Protein AF-A0A1X1QV54-F1 (afdb_monomer_lite)

Radius of gyration: 34.28 Å; chains: 1; bounding box: 96×44×110 Å

Sequence (215 aa):
MGVGSTILFTDNGGKTWISPEYKSYPASWYYLLCIGLLIFTGWNLKRRQDQTETQQTITDLLASDRPLQAGDPDPLGFNEIAQGLSRFIRNPRTEPPLTIAITGEWGTGKSSLMNLLYQDLQDNGFSTVWFNAWHHQKSEQLLATLFANIRQQAIPGWFSFSGLRPIGLLFRLRLLLRRSRQHWFIFLLLACMISAIITDSYELKFPRNSSSDHP

Foldseek 3Di:
DDDPPADWDDPPVPPDTDGPPDDDDPDPVVVVVVVVVVVVVVVVVVVVVVPPPDVQDLVNLVPDPDADAPPRDDPPCLLVVLVVVLCQVPDPVPDDPDDDDDDDDPPPRSVNSVNSNQVVCVVVPHQDFDDDCPVCPPDPCSVVVVVVRCVVRRQDDQQDDDPPDRVNVVVVVVVCVVVCVVVVVVVVVVVVVVVVVVVVVVCVVDDPPDDDDDD

Secondary structure (DSSP, 8-state):
--SSS---B-SSTTS--B------PPPHHHHHHHHHHHHHHHHHHHHHHTT------HHHHHS--SPP-TTS--TT-HHHHHHHHHHHHH-TTSPSP--------TTS-HHHHHHHHHHHHHHTT-------GGGGTT-TTHHHHHHHHHHHHHS--TT-EETTEEHHHHHHHHHHHHHHTT-HHHHHHHHHHHHHHHHHHHHTTS---------

Structure (mmCIF, N/CA/C/O backbone):
data_AF-A0A1X1QV54-F1
#
_entry.id   AF-A0A1X1QV54-F1
#
loop_
_atom_site.group_PDB
_atom_site.id
_atom_site.type_symbol
_atom_site.label_atom_id
_atom_site.label_alt_id
_atom_site.label_comp_id
_atom_site.label_asym_id
_atom_site.label_entity_id
_atom_site.label_seq_id
_atom_site.pdbx_PDB_ins_code
_atom_site.Cartn_x
_atom_site.Cartn_y
_atom_site.Cartn_z
_atom_site.occupancy
_atom_site.B_iso_or_equiv
_atom_site.auth_seq_id
_atom_site.auth_comp_id
_atom_site.auth_asym_id
_atom_site.auth_atom_id
_atom_site.pdbx_PDB_model_num
ATOM 1 N N . MET A 1 1 ? 74.404 -15.868 -20.410 1.00 47.84 1 MET A N 1
ATOM 2 C CA . MET A 1 1 ? 75.073 -16.191 -19.134 1.00 47.84 1 MET A CA 1
ATOM 3 C C . MET A 1 1 ? 74.076 -15.936 -18.018 1.00 47.84 1 MET A C 1
ATOM 5 O O . MET A 1 1 ? 73.568 -14.828 -17.946 1.00 47.84 1 MET A O 1
ATOM 9 N N . GLY A 1 2 ? 73.741 -16.954 -17.228 1.00 46.94 2 GLY A N 1
ATOM 10 C CA . GLY A 1 2 ? 72.966 -16.805 -15.994 1.00 46.94 2 GLY A CA 1
ATOM 11 C C . GLY A 1 2 ? 73.903 -16.997 -14.806 1.00 46.94 2 GLY A C 1
ATOM 12 O O . GLY A 1 2 ? 74.789 -17.848 -14.865 1.00 46.94 2 GLY A O 1
ATOM 13 N N . VAL A 1 3 ? 73.747 -16.189 -13.761 1.00 49.81 3 VAL A N 1
ATOM 14 C CA . VAL A 1 3 ? 74.439 -16.392 -12.484 1.00 49.81 3 VAL A CA 1
ATOM 15 C C . VAL A 1 3 ? 73.400 -16.974 -11.526 1.00 49.81 3 VAL A C 1
ATOM 17 O O . VAL A 1 3 ? 72.466 -16.281 -11.133 1.00 49.81 3 VAL A O 1
ATOM 20 N N . GLY A 1 4 ? 73.520 -18.268 -11.215 1.00 66.81 4 GLY A N 1
ATOM 21 C CA . GLY A 1 4 ? 72.520 -19.019 -10.441 1.00 66.81 4 GLY A CA 1
ATOM 22 C C . GLY A 1 4 ? 71.296 -19.474 -11.258 1.00 66.81 4 GLY A C 1
ATOM 23 O O . GLY A 1 4 ? 71.324 -19.480 -12.486 1.00 66.81 4 GLY A O 1
ATOM 24 N N . SER A 1 5 ? 70.215 -19.874 -10.576 1.00 55.78 5 SER A N 1
ATOM 25 C CA . SER A 1 5 ? 68.981 -20.440 -11.165 1.00 55.78 5 SER A CA 1
ATOM 26 C C . SER A 1 5 ? 68.048 -19.420 -11.843 1.00 55.78 5 SER A C 1
ATOM 28 O O . SER A 1 5 ? 66.912 -19.756 -12.180 1.00 55.78 5 SER A O 1
ATOM 30 N N . THR A 1 6 ? 68.502 -18.186 -12.070 1.00 58.22 6 THR A N 1
ATOM 31 C CA . THR A 1 6 ? 67.673 -17.097 -12.607 1.00 58.22 6 THR A CA 1
ATOM 32 C C . THR A 1 6 ? 68.013 -16.818 -14.069 1.00 58.22 6 THR A C 1
ATOM 34 O O . THR A 1 6 ? 69.142 -16.460 -14.409 1.00 58.22 6 THR A O 1
ATOM 37 N N . ILE A 1 7 ? 67.013 -16.955 -14.945 1.00 60.44 7 ILE A N 1
ATOM 38 C CA . ILE A 1 7 ? 67.118 -16.641 -16.374 1.00 60.44 7 ILE A CA 1
ATOM 39 C C . ILE A 1 7 ? 66.866 -15.140 -16.559 1.00 60.44 7 ILE A C 1
ATOM 41 O O . ILE A 1 7 ? 65.784 -14.642 -16.253 1.00 60.44 7 ILE A O 1
ATOM 45 N N . LEU A 1 8 ? 67.874 -14.419 -17.050 1.00 63.38 8 LEU A N 1
ATOM 46 C CA . LEU A 1 8 ? 67.788 -12.995 -17.376 1.00 63.38 8 LEU A CA 1
ATOM 47 C C . LEU A 1 8 ? 67.561 -12.836 -18.884 1.00 63.38 8 LEU A C 1
ATOM 49 O O . LEU A 1 8 ? 68.232 -13.490 -19.683 1.00 63.38 8 LEU A O 1
ATOM 53 N N . PHE A 1 9 ? 66.640 -11.955 -19.271 1.00 63.00 9 PHE A N 1
ATOM 54 C CA . PHE A 1 9 ? 66.362 -11.625 -20.670 1.00 63.00 9 PHE A CA 1
ATOM 55 C C . PHE A 1 9 ? 66.909 -10.230 -20.999 1.00 63.00 9 PHE A C 1
ATOM 57 O O . PHE A 1 9 ? 66.937 -9.344 -20.143 1.00 63.00 9 PHE A O 1
ATOM 64 N N . THR A 1 10 ? 67.368 -10.037 -22.237 1.00 63.12 10 THR A N 1
ATOM 65 C CA . THR A 1 10 ? 67.854 -8.747 -22.743 1.00 63.12 10 THR A CA 1
ATOM 66 C C . THR A 1 10 ? 67.183 -8.451 -24.080 1.00 63.12 10 THR A C 1
ATOM 68 O O . THR A 1 10 ? 67.201 -9.275 -24.989 1.00 63.12 10 THR A O 1
ATOM 71 N N . ASP A 1 11 ? 66.553 -7.289 -24.168 1.00 63.97 11 ASP A N 1
ATOM 72 C CA . ASP A 1 11 ? 65.910 -6.756 -25.377 1.00 63.97 11 ASP A CA 1
ATOM 73 C C . ASP A 1 11 ? 66.965 -6.090 -26.289 1.00 63.97 11 ASP A C 1
ATOM 75 O O . ASP A 1 11 ? 66.999 -6.293 -27.498 1.00 63.97 11 ASP A O 1
ATOM 79 N N . ASN A 1 12 ? 67.968 -5.444 -25.689 1.00 62.31 12 ASN A N 1
ATOM 80 C CA . ASN A 1 12 ? 68.957 -4.628 -26.400 1.00 62.31 12 ASN A CA 1
ATOM 81 C C . ASN A 1 12 ? 70.284 -5.355 -26.690 1.00 62.31 12 ASN A C 1
ATOM 83 O O . ASN A 1 12 ? 71.358 -4.749 -26.617 1.00 62.31 12 ASN A O 1
ATOM 87 N N . GLY A 1 13 ? 70.245 -6.666 -26.942 1.00 62.72 13 GLY A N 1
ATOM 88 C CA . GLY A 1 13 ? 71.441 -7.448 -27.289 1.00 62.72 13 GLY A CA 1
ATOM 89 C C . GLY A 1 13 ? 72.527 -7.504 -26.200 1.00 62.72 13 GLY A C 1
ATOM 90 O O . GLY A 1 13 ? 73.702 -7.657 -26.523 1.00 62.72 13 GLY A O 1
ATOM 91 N N . GLY A 1 14 ? 72.165 -7.368 -24.917 1.00 62.44 14 GLY A N 1
ATOM 92 C CA . GLY A 1 14 ? 73.067 -7.619 -23.781 1.00 62.44 14 GLY A CA 1
ATOM 93 C C . GLY A 1 14 ? 73.610 -6.391 -23.046 1.00 62.44 14 GLY A C 1
ATOM 94 O O . GLY A 1 14 ? 74.433 -6.560 -22.148 1.00 62.44 14 GLY A O 1
ATOM 95 N N . LYS A 1 15 ? 73.167 -5.169 -23.380 1.00 64.38 15 LYS A N 1
ATOM 96 C CA . LYS A 1 15 ? 73.644 -3.933 -22.717 1.00 64.38 15 LYS A CA 1
ATOM 97 C C . LYS A 1 15 ? 72.997 -3.654 -21.356 1.00 64.38 15 LYS A C 1
ATOM 99 O O . LYS A 1 15 ? 73.642 -3.080 -20.487 1.00 64.38 15 LYS A O 1
ATOM 104 N N . THR A 1 16 ? 71.750 -4.071 -21.154 1.00 61.44 16 THR A N 1
ATOM 105 C CA . THR A 1 16 ? 71.049 -3.994 -19.866 1.00 61.44 16 THR A CA 1
ATOM 106 C C . THR A 1 16 ? 70.309 -5.302 -19.607 1.00 61.44 16 THR A C 1
ATOM 108 O O . THR A 1 16 ? 69.762 -5.919 -20.527 1.00 61.44 16 THR A O 1
ATOM 111 N N . TRP A 1 17 ? 70.333 -5.742 -18.350 1.00 62.09 17 TRP A N 1
ATOM 112 C CA . TRP A 1 17 ? 69.719 -6.987 -17.896 1.00 62.09 17 TRP A CA 1
ATOM 113 C C . TRP A 1 17 ? 68.638 -6.641 -16.881 1.00 62.09 17 TRP A C 1
ATOM 115 O O . TRP A 1 17 ? 68.920 -5.971 -15.889 1.00 62.09 17 TRP A O 1
ATOM 125 N N . ILE A 1 18 ? 67.404 -7.059 -17.152 1.00 63.81 18 ILE A N 1
ATOM 126 C CA . ILE A 1 18 ? 66.237 -6.730 -16.331 1.00 63.81 18 ILE A CA 1
ATOM 127 C C . ILE A 1 18 ? 65.666 -8.047 -15.804 1.00 63.81 18 ILE A C 1
ATOM 129 O O . ILE A 1 18 ? 65.446 -8.986 -16.571 1.00 63.81 18 ILE A O 1
ATOM 133 N N . SER A 1 19 ? 65.450 -8.141 -14.493 1.00 60.94 19 SER A N 1
ATOM 134 C CA . SER A 1 19 ? 64.766 -9.286 -13.890 1.00 60.94 19 SER A CA 1
ATOM 135 C C . SER A 1 19 ? 63.262 -9.200 -14.184 1.00 60.94 19 SER A C 1
ATOM 137 O O . SER A 1 19 ? 62.670 -8.161 -13.883 1.00 60.94 19 SER A O 1
ATOM 139 N N . PRO A 1 20 ? 62.612 -10.244 -14.733 1.00 61.91 20 PRO A N 1
ATOM 140 C CA . PRO A 1 20 ? 61.165 -10.225 -14.907 1.00 61.91 20 PRO A CA 1
ATOM 141 C C . PRO A 1 20 ? 60.483 -10.206 -13.532 1.00 61.91 20 PRO A C 1
ATOM 143 O O . PRO A 1 20 ? 60.593 -11.153 -12.754 1.00 61.91 20 PRO A O 1
ATOM 146 N N . GLU A 1 21 ? 59.786 -9.114 -13.221 1.00 62.94 21 GLU A N 1
ATOM 147 C CA . GLU A 1 21 ? 58.940 -9.009 -12.033 1.00 62.94 21 GLU A CA 1
ATOM 148 C C . GLU A 1 21 ? 57.686 -9.869 -12.264 1.00 62.94 21 GLU A C 1
ATOM 150 O O . GLU A 1 21 ? 56.740 -9.471 -12.946 1.00 62.94 21 GLU A O 1
ATOM 155 N N . TYR A 1 22 ? 57.708 -11.105 -11.762 1.00 56.09 22 TYR A N 1
ATOM 156 C CA . TYR A 1 22 ? 56.593 -12.043 -11.883 1.00 56.09 22 TYR A CA 1
ATOM 157 C C . TYR A 1 22 ? 55.384 -11.545 -11.079 1.00 56.09 22 TYR A C 1
ATOM 159 O O . TYR A 1 22 ? 55.265 -11.799 -9.881 1.00 56.09 22 TYR A O 1
ATOM 167 N N . LYS A 1 23 ? 54.442 -10.872 -11.743 1.00 63.16 23 LYS A N 1
ATOM 168 C CA . LYS A 1 23 ? 53.116 -10.595 -11.175 1.00 63.16 23 LYS A CA 1
ATOM 169 C C . LYS A 1 23 ? 52.207 -11.795 -11.411 1.00 63.16 23 LYS A C 1
ATOM 171 O O . LYS A 1 23 ? 51.685 -12.003 -12.503 1.00 63.16 23 LYS A O 1
ATOM 176 N N . SER A 1 24 ? 52.045 -12.609 -10.376 1.00 63.47 24 SER A N 1
ATOM 177 C CA . SER A 1 24 ? 51.144 -13.760 -10.368 1.00 63.47 24 SER A CA 1
ATOM 178 C C . SER A 1 24 ? 49.722 -13.283 -10.067 1.00 63.47 24 SER A C 1
ATOM 180 O O . SER A 1 24 ? 49.328 -13.131 -8.914 1.00 63.47 24 SER A O 1
ATOM 182 N N . TYR A 1 25 ? 48.940 -13.018 -11.114 1.00 75.06 25 TYR A N 1
ATOM 183 C CA . TYR A 1 25 ? 47.497 -12.847 -10.958 1.00 75.06 25 TYR A CA 1
ATOM 184 C C . TYR A 1 25 ? 46.840 -14.225 -10.814 1.00 75.06 25 TYR A C 1
ATOM 186 O O . TYR A 1 25 ? 47.217 -15.155 -11.535 1.00 75.06 25 TYR A O 1
ATOM 194 N N . PRO A 1 26 ? 45.870 -14.389 -9.899 1.00 76.00 26 PRO A N 1
ATOM 195 C CA . PRO A 1 26 ? 45.123 -15.632 -9.803 1.00 76.00 26 PRO A CA 1
ATOM 196 C C . PRO A 1 26 ? 44.387 -15.897 -11.122 1.00 76.00 26 PRO A C 1
ATOM 198 O O . PRO A 1 26 ? 43.968 -14.973 -11.822 1.00 76.00 26 PRO A O 1
ATOM 201 N N . ALA A 1 27 ? 44.250 -17.176 -11.471 1.00 77.12 27 ALA A N 1
ATOM 202 C CA . ALA A 1 27 ? 43.602 -17.596 -12.706 1.00 77.12 27 ALA A CA 1
ATOM 203 C C . ALA A 1 27 ? 42.187 -17.000 -12.824 1.00 77.12 27 ALA A C 1
ATOM 205 O O . ALA A 1 27 ? 41.478 -16.872 -11.830 1.00 77.12 27 ALA A O 1
ATOM 206 N N . SER A 1 28 ? 41.757 -16.653 -14.038 1.00 79.19 28 SER A N 1
ATOM 207 C CA . SER A 1 28 ? 40.521 -15.893 -14.309 1.00 79.19 28 SER A CA 1
ATOM 208 C C . SER A 1 28 ? 39.252 -16.465 -13.654 1.00 79.19 28 SER A C 1
ATOM 210 O O . SER A 1 28 ? 38.358 -15.710 -13.270 1.00 79.19 28 SER A O 1
ATOM 212 N N . TRP A 1 29 ? 39.189 -17.783 -13.453 1.00 81.94 29 TRP A N 1
ATOM 213 C CA . TRP A 1 2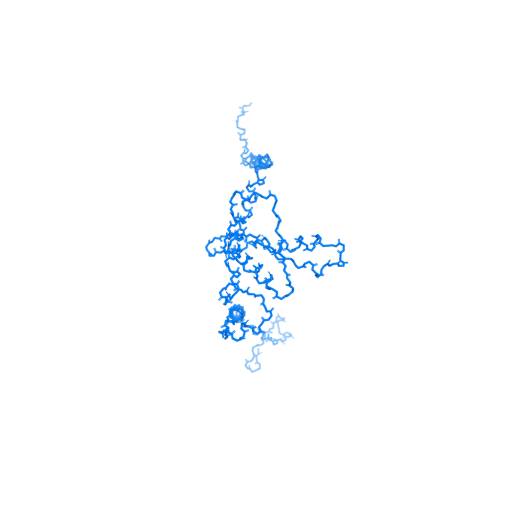9 ? 38.085 -18.468 -12.774 1.00 81.94 29 TRP A CA 1
ATOM 214 C C . TRP A 1 29 ? 37.983 -18.161 -11.267 1.00 81.94 29 TRP A C 1
ATOM 216 O O . TRP A 1 29 ? 36.893 -18.254 -10.702 1.00 81.94 29 TRP A O 1
ATOM 226 N N . TYR A 1 30 ? 39.073 -17.733 -10.624 1.00 83.81 30 TYR A N 1
ATOM 227 C CA . TYR A 1 30 ? 39.092 -17.303 -9.222 1.00 83.81 30 TYR A CA 1
ATOM 228 C C . TYR A 1 30 ? 38.147 -16.119 -8.984 1.00 83.81 30 TYR A C 1
ATOM 230 O O . TYR A 1 30 ? 37.356 -16.127 -8.044 1.00 83.81 30 TYR A O 1
ATOM 238 N N . TYR A 1 31 ? 38.155 -15.132 -9.885 1.00 84.19 31 TYR A N 1
ATOM 239 C CA . TYR A 1 31 ? 37.276 -13.965 -9.781 1.00 84.19 31 TYR A CA 1
ATOM 240 C C . TYR A 1 31 ? 35.795 -14.336 -9.944 1.00 84.19 31 TYR A C 1
ATOM 242 O O . TYR A 1 31 ? 34.946 -13.790 -9.239 1.00 84.19 31 TYR A O 1
ATOM 250 N N . LEU A 1 32 ? 35.480 -15.305 -10.813 1.00 86.25 32 LEU A N 1
ATOM 251 C CA . LEU A 1 32 ? 34.115 -15.823 -10.970 1.00 86.25 32 LEU A CA 1
ATOM 252 C C . LEU A 1 32 ? 33.629 -16.528 -9.697 1.00 86.25 32 LEU A C 1
ATOM 254 O O . LEU A 1 32 ? 32.482 -16.342 -9.290 1.00 86.25 32 LEU A O 1
ATOM 258 N N . LEU A 1 33 ? 34.511 -17.279 -9.033 1.00 88.94 33 LEU A N 1
ATOM 259 C CA . LEU A 1 33 ? 34.214 -17.934 -7.761 1.00 88.94 33 LEU A CA 1
ATOM 260 C C . LEU A 1 33 ? 33.978 -16.903 -6.644 1.00 88.94 33 LEU A C 1
ATOM 262 O O . LEU A 1 33 ? 33.010 -17.034 -5.896 1.00 88.94 33 LEU A O 1
ATOM 266 N N . CYS A 1 34 ? 34.785 -15.837 -6.572 1.00 84.50 34 CYS A N 1
ATOM 267 C CA . CYS A 1 34 ? 34.580 -14.739 -5.621 1.00 84.50 34 CYS A CA 1
ATOM 268 C C . CYS A 1 34 ? 33.235 -14.024 -5.827 1.00 84.50 34 CYS A C 1
ATOM 270 O O . CYS A 1 34 ? 32.525 -13.769 -4.854 1.00 84.50 34 CYS A O 1
ATOM 272 N N . ILE A 1 35 ? 32.851 -13.737 -7.077 1.00 88.12 35 ILE A N 1
ATOM 273 C CA . ILE A 1 35 ? 31.546 -13.133 -7.396 1.00 88.12 35 ILE A CA 1
ATOM 274 C C . ILE A 1 35 ? 30.409 -14.081 -6.993 1.00 88.12 35 ILE A C 1
ATOM 276 O O . ILE A 1 35 ? 29.449 -13.649 -6.356 1.00 88.12 35 ILE A O 1
ATOM 280 N N . GLY A 1 36 ? 30.535 -15.377 -7.294 1.00 86.88 36 GLY A N 1
ATOM 281 C CA . GLY A 1 36 ? 29.570 -16.396 -6.882 1.00 86.88 36 GLY A CA 1
ATOM 282 C C . GLY A 1 36 ? 29.408 -16.484 -5.362 1.00 86.88 36 GLY A C 1
ATOM 283 O O . GLY A 1 36 ? 28.281 -16.542 -4.875 1.00 86.88 36 GLY A O 1
ATOM 284 N N . LEU A 1 37 ? 30.507 -16.411 -4.603 1.00 87.31 37 LEU A N 1
ATOM 285 C CA . LEU A 1 37 ? 30.487 -16.377 -3.137 1.00 87.31 37 LEU A CA 1
ATOM 286 C C . LEU A 1 37 ? 29.844 -15.101 -2.586 1.00 87.31 37 LEU A C 1
ATOM 288 O O . LEU A 1 37 ? 29.065 -15.188 -1.640 1.00 87.31 37 LEU A O 1
ATOM 292 N N . LEU A 1 38 ? 30.117 -13.931 -3.167 1.00 84.31 38 LEU A N 1
ATOM 293 C CA . LEU A 1 38 ? 29.473 -12.671 -2.772 1.00 84.31 38 LEU A CA 1
ATOM 294 C C . LEU A 1 38 ? 27.963 -12.692 -3.040 1.00 84.31 38 LEU A C 1
ATOM 296 O O . LEU A 1 38 ? 27.180 -12.260 -2.197 1.00 84.31 38 LEU A O 1
ATOM 300 N N . ILE A 1 39 ? 27.541 -13.254 -4.175 1.00 82.62 39 ILE A N 1
ATOM 301 C CA . ILE A 1 39 ? 26.120 -13.446 -4.483 1.00 82.62 39 ILE A CA 1
ATOM 302 C C . ILE A 1 39 ? 25.511 -14.459 -3.512 1.00 82.62 39 ILE A C 1
ATOM 304 O O . ILE A 1 39 ? 24.459 -14.188 -2.950 1.00 82.62 39 ILE A O 1
ATOM 308 N N . PHE A 1 40 ? 26.167 -15.593 -3.259 1.00 81.19 40 PHE A N 1
ATOM 309 C CA . PHE A 1 40 ? 25.666 -16.641 -2.367 1.00 81.19 40 PHE A CA 1
ATOM 310 C C . PHE A 1 40 ? 25.550 -16.168 -0.915 1.00 81.19 40 PHE A C 1
ATOM 312 O O . PHE A 1 40 ? 24.534 -16.416 -0.266 1.00 81.19 40 PHE A O 1
ATOM 319 N N . THR A 1 41 ? 26.562 -15.462 -0.408 1.00 71.50 41 THR A N 1
ATOM 320 C CA . THR A 1 41 ? 26.554 -14.868 0.935 1.00 71.50 41 THR A CA 1
ATOM 321 C C . THR A 1 41 ? 25.535 -13.744 1.030 1.00 71.50 41 THR A C 1
ATOM 323 O O . THR A 1 41 ? 24.754 -13.752 1.973 1.00 71.50 41 THR A O 1
ATOM 326 N N . GLY A 1 42 ? 25.445 -12.856 0.036 1.00 71.38 42 GLY A N 1
ATOM 327 C CA . GLY A 1 42 ? 24.408 -11.824 -0.026 1.00 71.38 42 GLY A CA 1
ATOM 328 C C . GLY A 1 42 ? 22.994 -12.411 -0.082 1.00 71.38 42 GLY A C 1
ATOM 329 O O . GLY A 1 42 ? 22.086 -11.922 0.591 1.00 71.38 42 GLY A O 1
ATOM 330 N N . TRP A 1 43 ? 22.807 -13.514 -0.809 1.00 70.94 43 TRP A N 1
ATOM 331 C CA . TRP A 1 43 ? 21.526 -14.213 -0.900 1.00 70.94 43 TRP A CA 1
ATOM 332 C C . TRP A 1 43 ? 21.175 -14.941 0.402 1.00 70.94 43 TRP A C 1
ATOM 334 O O . TRP A 1 43 ? 20.019 -14.914 0.821 1.00 70.94 43 TRP A O 1
ATOM 344 N N . ASN A 1 44 ? 22.166 -15.528 1.079 1.00 64.94 44 ASN A N 1
ATOM 345 C CA . ASN A 1 44 ? 22.001 -16.126 2.405 1.00 64.94 44 ASN A CA 1
ATOM 346 C C . ASN A 1 44 ? 21.732 -15.072 3.487 1.00 64.94 44 ASN A C 1
ATOM 348 O O .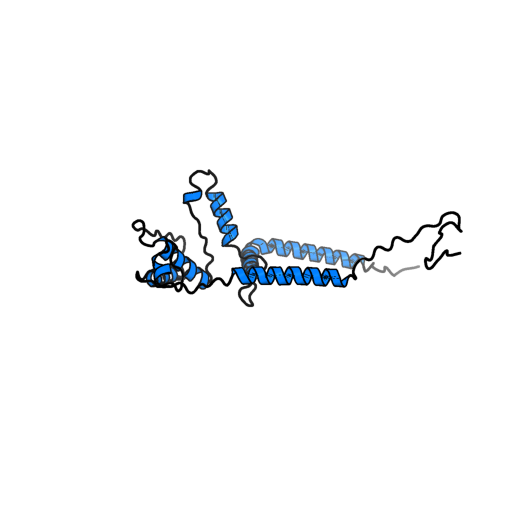 ASN A 1 44 ? 20.892 -15.304 4.351 1.00 64.94 44 ASN A O 1
ATOM 352 N N . LEU A 1 45 ? 22.393 -13.912 3.441 1.00 62.47 45 LEU A N 1
ATOM 353 C CA . LEU A 1 45 ? 22.182 -12.827 4.401 1.00 62.47 45 LEU A CA 1
ATOM 354 C C . LEU A 1 45 ? 20.778 -12.232 4.255 1.00 62.47 45 LEU A C 1
ATOM 356 O O . LEU A 1 45 ? 20.093 -12.025 5.250 1.00 62.47 45 LEU A O 1
ATOM 360 N N . LYS A 1 46 ? 20.316 -12.052 3.011 1.00 54.38 46 LYS A N 1
ATOM 361 C CA . LYS A 1 46 ? 18.954 -11.594 2.719 1.00 54.38 46 LYS A CA 1
ATOM 362 C C . LYS A 1 46 ? 17.898 -12.616 3.155 1.00 54.38 46 LYS A C 1
ATOM 364 O O . LYS A 1 46 ? 16.912 -12.237 3.770 1.00 54.38 46 LYS A O 1
ATOM 369 N N . ARG A 1 47 ? 18.142 -13.916 2.931 1.00 48.66 47 ARG A N 1
ATOM 370 C CA . ARG A 1 47 ? 17.257 -14.996 3.410 1.00 48.66 47 ARG A CA 1
ATOM 371 C C . ARG A 1 47 ? 17.188 -15.109 4.936 1.00 48.66 47 ARG A C 1
ATOM 373 O O . ARG A 1 47 ? 16.165 -15.549 5.441 1.00 48.66 47 ARG A O 1
ATOM 380 N N . ARG A 1 48 ? 18.230 -14.701 5.673 1.00 49.38 48 ARG A N 1
ATOM 381 C CA . ARG A 1 48 ? 18.193 -14.653 7.148 1.00 49.38 48 ARG A CA 1
ATOM 382 C C . ARG A 1 48 ? 17.311 -13.528 7.687 1.00 49.38 48 ARG A C 1
ATOM 384 O O . ARG A 1 48 ? 16.782 -13.667 8.781 1.00 49.38 48 ARG A O 1
ATOM 391 N N . GLN A 1 49 ? 17.142 -12.440 6.938 1.00 50.28 49 GLN A N 1
ATOM 392 C CA . GLN A 1 49 ? 16.327 -11.306 7.375 1.00 50.28 49 GLN A CA 1
ATOM 393 C C . GLN A 1 49 ? 14.820 -11.589 7.244 1.00 50.28 49 GLN A C 1
ATOM 395 O O . GLN A 1 49 ? 14.046 -11.123 8.073 1.00 50.28 49 GLN A O 1
ATOM 400 N N . ASP A 1 50 ? 14.427 -12.432 6.283 1.00 50.53 50 ASP A N 1
ATOM 401 C CA . ASP A 1 50 ? 13.028 -12.831 6.059 1.00 50.53 50 ASP A CA 1
ATOM 402 C C . ASP A 1 50 ? 12.541 -13.967 6.995 1.00 50.53 50 ASP A C 1
ATOM 404 O O . ASP A 1 50 ? 11.362 -14.299 6.977 1.00 50.53 50 ASP A O 1
ATOM 408 N N . GLN A 1 51 ? 13.409 -14.572 7.827 1.00 42.06 51 GLN A N 1
ATOM 409 C CA . GLN A 1 51 ? 13.076 -15.736 8.678 1.00 42.06 51 GLN A CA 1
ATOM 410 C C . GLN A 1 51 ? 13.092 -15.467 10.194 1.00 42.06 51 GLN A C 1
ATOM 412 O O . GLN A 1 51 ? 13.339 -16.378 10.982 1.00 42.06 51 GLN A O 1
ATOM 417 N N . THR A 1 52 ? 12.794 -14.245 10.637 1.00 41.53 52 THR A N 1
ATOM 418 C CA . THR A 1 52 ? 12.517 -14.010 12.069 1.00 41.53 52 THR A CA 1
ATOM 419 C C . THR A 1 52 ? 11.016 -14.150 12.347 1.00 41.53 52 THR A C 1
ATOM 421 O O . THR A 1 52 ? 10.377 -13.223 12.830 1.00 41.53 52 THR A O 1
ATOM 424 N N . GLU A 1 53 ? 10.429 -15.307 12.030 1.00 44.81 53 GLU A N 1
ATOM 425 C CA . GLU A 1 53 ? 9.142 -15.706 12.617 1.00 44.81 53 GLU A CA 1
ATOM 426 C C . GLU A 1 53 ? 9.425 -16.264 14.016 1.00 44.81 53 GLU A C 1
ATOM 428 O O . GLU A 1 53 ? 9.490 -17.470 14.251 1.00 44.81 53 GLU A O 1
ATOM 433 N N . THR A 1 54 ? 9.677 -15.362 14.965 1.00 42.22 54 THR A N 1
ATOM 434 C CA . THR A 1 54 ? 9.635 -15.703 16.387 1.00 42.22 54 THR A CA 1
ATOM 435 C C . THR A 1 54 ? 8.211 -16.159 16.685 1.00 42.22 54 THR A C 1
ATOM 437 O O . THR A 1 54 ? 7.281 -15.389 16.453 1.00 42.22 54 THR A O 1
ATOM 440 N N . GLN A 1 55 ? 8.020 -17.382 17.187 1.00 42.41 55 GLN A N 1
ATOM 441 C CA . GLN A 1 55 ? 6.734 -17.802 17.747 1.00 42.41 55 GLN A CA 1
ATOM 442 C C . GLN A 1 55 ? 6.366 -16.828 18.874 1.00 42.41 55 GLN A C 1
ATOM 444 O O . GLN A 1 55 ? 6.904 -16.913 19.976 1.00 42.41 55 GLN A O 1
ATOM 449 N N . GLN A 1 56 ? 5.521 -15.844 18.565 1.00 50.12 56 GLN A N 1
ATOM 450 C CA . GLN A 1 56 ? 5.103 -14.829 19.522 1.00 50.12 56 GLN A CA 1
ATOM 451 C C . GLN A 1 56 ? 4.135 -15.476 20.509 1.00 50.12 56 GLN A C 1
ATOM 453 O O . GLN A 1 56 ? 3.123 -16.059 20.117 1.00 50.12 56 GLN A O 1
ATOM 458 N N . THR A 1 57 ? 4.457 -15.400 21.798 1.00 54.84 57 THR A N 1
ATOM 459 C CA . THR A 1 57 ? 3.550 -15.857 22.853 1.00 54.84 57 THR A CA 1
ATOM 460 C C . THR A 1 57 ? 2.350 -14.903 22.898 1.00 54.84 57 THR A C 1
ATOM 462 O O . THR A 1 57 ? 2.501 -13.713 22.634 1.00 54.84 57 THR A O 1
ATOM 465 N N . ILE A 1 58 ? 1.151 -15.381 23.257 1.00 55.53 58 ILE A N 1
ATOM 466 C CA . ILE A 1 58 ? -0.078 -14.556 23.358 1.00 55.53 58 ILE A CA 1
ATOM 467 C C . ILE A 1 58 ? 0.155 -13.283 24.199 1.00 55.53 58 ILE A C 1
ATOM 469 O O . ILE A 1 58 ? -0.383 -12.221 23.898 1.00 55.53 58 ILE A O 1
ATOM 473 N N . THR A 1 59 ? 1.012 -13.368 25.217 1.00 55.81 59 THR A N 1
ATOM 474 C CA . THR A 1 59 ? 1.415 -12.239 26.064 1.00 55.81 59 THR A CA 1
ATOM 475 C C . THR A 1 59 ? 2.209 -11.167 25.307 1.00 55.81 59 THR A C 1
ATOM 477 O O . THR A 1 59 ? 1.985 -9.983 25.536 1.00 55.81 59 THR A O 1
ATOM 480 N N . ASP A 1 60 ? 3.083 -11.553 24.372 1.00 60.50 60 ASP A N 1
ATOM 481 C CA . ASP A 1 60 ? 3.866 -10.616 23.551 1.00 60.50 60 ASP A CA 1
ATOM 482 C C . ASP A 1 60 ? 2.988 -9.911 22.506 1.00 60.50 60 ASP A C 1
ATOM 484 O O . ASP A 1 60 ? 3.210 -8.744 22.185 1.00 60.50 60 ASP A O 1
ATOM 488 N N . LEU A 1 61 ? 1.956 -10.603 22.010 1.00 56.47 61 LEU A N 1
ATOM 489 C CA . LEU A 1 61 ? 0.946 -10.045 21.106 1.00 56.47 61 LEU A CA 1
ATOM 490 C C . LEU A 1 61 ? 0.081 -8.979 21.791 1.00 56.47 61 LEU A C 1
ATOM 492 O O . LEU A 1 61 ? -0.193 -7.943 21.193 1.00 56.47 61 LEU A O 1
ATOM 496 N N . LEU A 1 62 ? -0.314 -9.203 23.047 1.00 56.66 62 LEU A N 1
ATOM 497 C CA . LEU A 1 62 ? -1.128 -8.254 23.817 1.00 56.66 62 LEU A CA 1
ATOM 498 C C . LEU A 1 62 ? -0.318 -7.075 24.384 1.00 56.66 62 LEU A C 1
ATOM 500 O O . LEU A 1 62 ? -0.886 -6.017 24.641 1.00 56.66 62 LEU A O 1
ATOM 504 N N . ALA A 1 63 ? 0.993 -7.241 24.582 1.00 58.59 63 ALA A N 1
ATOM 505 C CA . ALA A 1 63 ? 1.883 -6.196 25.096 1.00 58.59 63 ALA A CA 1
ATOM 506 C C . ALA A 1 63 ? 2.449 -5.263 24.004 1.00 58.59 63 ALA A C 1
ATOM 508 O O . ALA A 1 63 ? 3.122 -4.281 24.321 1.00 58.59 63 ALA A O 1
ATOM 509 N N . SER A 1 64 ? 2.210 -5.559 22.724 1.00 60.69 64 SER A N 1
ATOM 510 C CA . SER A 1 64 ? 2.746 -4.788 21.603 1.00 60.69 64 SER A CA 1
ATOM 511 C C . SER A 1 64 ? 1.758 -3.720 21.122 1.00 60.69 64 SER A C 1
ATOM 513 O O . SER A 1 64 ? 0.630 -4.036 20.765 1.00 60.69 64 SER A O 1
ATOM 515 N N . ASP A 1 65 ? 2.205 -2.464 21.010 1.00 65.50 65 ASP A N 1
ATOM 516 C CA . ASP A 1 65 ? 1.438 -1.346 20.410 1.00 65.50 65 ASP A CA 1
ATOM 517 C C . ASP A 1 65 ? 1.419 -1.398 18.863 1.00 65.50 65 ASP A C 1
ATOM 519 O O . ASP A 1 65 ? 1.147 -0.417 18.167 1.00 65.50 65 ASP A O 1
ATOM 523 N N . ARG A 1 66 ? 1.777 -2.550 18.280 1.00 71.69 66 ARG A N 1
ATOM 524 C CA . ARG A 1 66 ? 1.765 -2.743 16.829 1.00 71.69 66 ARG A CA 1
ATOM 525 C C . ARG A 1 66 ? 0.332 -2.990 16.345 1.00 71.69 66 ARG A C 1
ATOM 527 O O . ARG A 1 66 ? -0.427 -3.687 17.015 1.00 71.69 66 ARG A O 1
ATOM 534 N N . PRO A 1 67 ? -0.046 -2.493 15.156 1.00 74.62 67 PRO A N 1
ATOM 535 C CA . PRO A 1 67 ? -1.324 -2.858 14.564 1.00 74.62 67 PRO A CA 1
ATOM 536 C C . PRO A 1 67 ? -1.393 -4.373 14.306 1.00 74.62 67 PRO A C 1
ATOM 538 O O . PRO A 1 67 ? -0.379 -4.995 13.967 1.00 74.62 67 PRO A O 1
ATOM 541 N N . LEU A 1 68 ? -2.594 -4.946 14.440 1.00 77.69 68 LEU A N 1
ATOM 542 C CA . LEU A 1 68 ? -2.840 -6.364 14.147 1.00 77.69 68 LEU A CA 1
ATOM 543 C C . LEU A 1 68 ? -2.531 -6.668 12.678 1.00 77.69 68 LEU A C 1
ATOM 545 O O . LEU A 1 68 ? -2.819 -5.864 11.784 1.00 77.69 68 LEU A O 1
ATOM 549 N N . GLN A 1 69 ? -1.948 -7.835 12.443 1.00 75.06 69 GLN A N 1
ATOM 550 C CA . GLN A 1 69 ? -1.657 -8.403 11.132 1.00 75.06 69 GLN A CA 1
ATOM 551 C C . GLN A 1 69 ? -2.521 -9.648 10.902 1.00 75.06 69 GLN A C 1
ATOM 553 O O . GLN A 1 69 ? -3.029 -10.257 11.845 1.00 75.06 69 GLN A O 1
ATOM 558 N N . ALA A 1 70 ? -2.706 -10.029 9.640 1.00 70.75 70 ALA A N 1
ATOM 559 C CA . ALA A 1 70 ? -3.430 -11.233 9.268 1.00 70.75 70 ALA A CA 1
ATOM 560 C C . ALA A 1 70 ? -2.804 -12.460 9.950 1.00 70.75 70 ALA A C 1
ATOM 562 O O . ALA A 1 70 ? -1.615 -12.729 9.794 1.00 70.75 70 ALA A O 1
ATOM 563 N N . GLY A 1 71 ? -3.620 -13.188 10.714 1.00 70.81 71 GLY A N 1
ATOM 564 C CA . GLY A 1 71 ? -3.192 -14.343 11.508 1.00 70.81 71 GLY A CA 1
ATOM 565 C C . GLY A 1 71 ? -2.965 -14.058 12.997 1.00 70.81 71 GLY A C 1
ATOM 566 O O . GLY A 1 71 ? -2.903 -15.013 13.770 1.00 70.81 71 GLY A O 1
ATOM 567 N N . ASP A 1 72 ? -2.909 -12.791 13.424 1.00 71.81 72 ASP A N 1
ATOM 568 C CA . ASP A 1 72 ? -2.885 -12.446 14.850 1.00 71.81 72 ASP A CA 1
ATOM 569 C C . ASP A 1 72 ? -4.242 -12.787 15.517 1.00 71.81 72 ASP A C 1
ATOM 571 O O . ASP A 1 72 ? -5.293 -12.713 14.866 1.00 71.81 72 ASP A O 1
ATOM 575 N N . PRO A 1 73 ? -4.260 -13.145 16.818 1.00 69.50 73 PRO A N 1
ATOM 576 C CA . PRO A 1 73 ? -5.501 -13.322 17.562 1.00 69.50 73 PRO A CA 1
ATOM 577 C C . PRO A 1 73 ? -6.296 -12.012 17.577 1.00 69.50 73 PRO A C 1
ATOM 579 O O . PRO A 1 73 ? -5.787 -10.965 17.972 1.00 69.50 73 PRO A O 1
ATOM 582 N N . ASP A 1 74 ? -7.560 -12.091 17.162 1.00 72.81 74 ASP A N 1
ATOM 583 C CA . ASP A 1 74 ? -8.453 -10.944 16.995 1.00 72.81 74 ASP A CA 1
ATOM 584 C C . ASP A 1 74 ? -9.624 -11.003 17.991 1.00 72.81 74 ASP A C 1
ATOM 586 O O . ASP A 1 74 ? -10.743 -11.378 17.636 1.00 72.81 74 ASP A O 1
ATOM 590 N N . PRO A 1 75 ? -9.388 -10.656 19.268 1.00 67.75 75 PRO A N 1
ATOM 591 C CA . PRO A 1 75 ? -10.428 -10.683 20.294 1.00 67.75 75 PRO A CA 1
ATOM 592 C C . PRO A 1 75 ? -11.531 -9.634 20.072 1.00 67.75 75 PRO A C 1
ATOM 594 O O . PRO A 1 75 ? -12.561 -9.696 20.739 1.00 67.75 75 PRO A O 1
ATOM 597 N N . LEU A 1 76 ? -11.325 -8.672 19.164 1.00 72.38 76 LEU A N 1
ATOM 598 C CA . LEU A 1 76 ? -12.248 -7.566 18.886 1.00 72.38 76 LEU A CA 1
ATOM 599 C C . LEU A 1 76 ? -13.027 -7.738 17.568 1.00 72.38 76 LEU A C 1
ATOM 601 O O . LEU A 1 76 ? -13.860 -6.893 17.245 1.00 72.38 76 LEU A O 1
ATOM 605 N N . GLY A 1 77 ? -12.793 -8.823 16.821 1.00 81.81 77 GLY A N 1
ATOM 606 C CA . GLY A 1 77 ? -13.517 -9.137 15.584 1.00 81.81 77 GLY A CA 1
ATOM 607 C C . GLY A 1 77 ? -13.229 -8.186 14.414 1.00 81.81 77 GLY A C 1
ATOM 608 O O . GLY A 1 77 ? -14.050 -8.052 13.502 1.00 81.81 77 GLY A O 1
ATOM 609 N N . PHE A 1 78 ? -12.079 -7.505 14.406 1.00 85.75 78 PHE A N 1
ATOM 610 C CA . PHE A 1 78 ? -11.687 -6.614 13.313 1.00 85.75 78 PHE A CA 1
ATOM 611 C C . PHE A 1 78 ? -11.531 -7.317 11.962 1.0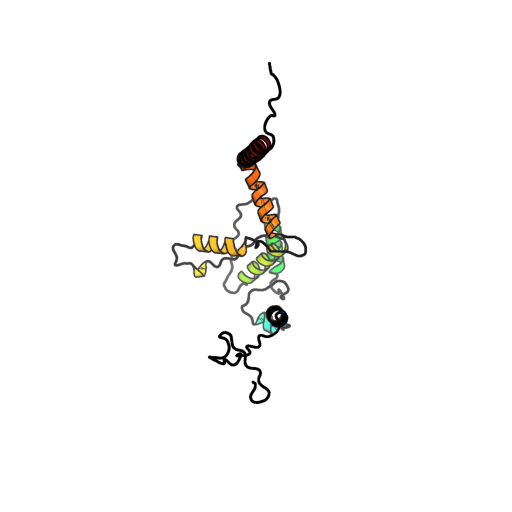0 85.75 78 PHE A C 1
ATOM 613 O O . PHE A 1 78 ? -11.769 -6.685 10.934 1.00 85.75 78 PHE A O 1
ATOM 620 N N . ASN A 1 79 ? -11.178 -8.601 11.934 1.00 86.06 79 ASN A N 1
ATOM 621 C CA . ASN A 1 79 ? -11.061 -9.395 10.714 1.00 86.06 79 ASN A CA 1
ATOM 622 C C . ASN A 1 79 ? -12.389 -9.470 9.960 1.00 86.06 79 ASN A C 1
ATOM 624 O O . ASN A 1 79 ? -12.410 -9.292 8.743 1.00 86.06 79 ASN A O 1
ATOM 628 N N . GLU A 1 80 ? -13.504 -9.691 10.657 1.00 87.19 80 GLU A N 1
ATOM 629 C CA . GLU A 1 80 ? -14.819 -9.767 10.014 1.00 87.19 80 GLU A CA 1
ATOM 630 C C . GLU A 1 80 ? -15.216 -8.416 9.410 1.00 87.19 80 GLU A C 1
ATOM 632 O O . GLU A 1 80 ? -15.687 -8.347 8.271 1.00 87.19 80 GLU A O 1
ATOM 637 N N . ILE A 1 81 ? -14.951 -7.328 10.140 1.00 90.31 81 ILE A N 1
ATOM 638 C CA . ILE A 1 81 ? -15.215 -5.958 9.685 1.00 90.31 81 ILE A CA 1
ATOM 639 C C . ILE A 1 81 ? -14.342 -5.624 8.467 1.00 90.31 81 ILE A C 1
ATOM 641 O O . ILE A 1 81 ? -14.851 -5.124 7.459 1.00 90.31 81 ILE A O 1
ATOM 645 N N . ALA A 1 82 ? -13.044 -5.931 8.526 1.00 92.88 82 ALA A N 1
ATOM 646 C CA . ALA A 1 82 ? -12.102 -5.720 7.430 1.00 92.88 82 ALA A CA 1
ATOM 647 C C . ALA A 1 82 ? -12.512 -6.504 6.176 1.00 92.88 82 ALA A C 1
ATOM 649 O O . ALA A 1 82 ? -12.563 -5.934 5.085 1.00 92.88 82 ALA A O 1
ATOM 650 N N . GLN A 1 83 ? -12.880 -7.779 6.319 1.00 91.69 83 GLN A N 1
ATOM 651 C CA . GLN A 1 83 ? -13.353 -8.598 5.201 1.00 91.69 83 GLN A CA 1
ATOM 652 C C . GLN A 1 83 ? -14.671 -8.073 4.622 1.00 91.69 83 GLN A C 1
ATOM 654 O O . GLN A 1 83 ? -14.842 -8.059 3.401 1.00 91.69 83 GLN A O 1
ATOM 659 N N . GLY A 1 84 ? -15.603 -7.617 5.463 1.00 92.88 84 GLY A N 1
ATOM 660 C CA . GLY A 1 84 ? -16.849 -6.991 5.022 1.00 92.88 84 GLY A CA 1
ATOM 661 C C . GLY A 1 84 ? -16.595 -5.732 4.190 1.00 92.88 84 GLY A C 1
ATOM 662 O O . GLY A 1 84 ? -17.114 -5.609 3.076 1.00 92.88 84 GLY A O 1
ATOM 663 N N . LEU A 1 85 ? -15.732 -4.839 4.686 1.00 93.81 85 LEU A N 1
ATOM 664 C CA . LEU A 1 85 ? -15.305 -3.632 3.972 1.00 93.81 85 LEU A CA 1
ATOM 665 C C . LEU A 1 85 ? -14.585 -3.968 2.663 1.00 93.81 85 LEU A C 1
ATOM 667 O O . LEU A 1 85 ? -14.886 -3.372 1.630 1.00 93.81 85 LEU A O 1
ATOM 671 N N . SER A 1 86 ? -13.687 -4.952 2.670 1.00 94.25 86 SER A N 1
ATOM 672 C CA . SER A 1 86 ? -13.000 -5.403 1.460 1.00 94.25 86 SER A CA 1
ATOM 673 C C . SER A 1 86 ? -13.990 -5.923 0.419 1.00 94.25 86 SER A C 1
ATOM 675 O O . SER A 1 86 ? -13.986 -5.465 -0.722 1.00 94.25 86 SER A O 1
ATOM 677 N N . ARG A 1 87 ? -14.919 -6.810 0.800 1.00 92.88 87 ARG A N 1
ATOM 678 C CA . ARG A 1 87 ? -15.962 -7.321 -0.108 1.00 92.88 87 ARG A CA 1
ATOM 679 C C . ARG A 1 87 ? -16.811 -6.194 -0.691 1.00 92.88 87 ARG A C 1
ATOM 681 O O . ARG A 1 87 ? -17.136 -6.237 -1.876 1.00 92.88 87 ARG A O 1
ATOM 688 N N . PHE A 1 88 ? -17.141 -5.189 0.118 1.00 93.75 88 PHE A N 1
ATOM 689 C CA . PHE A 1 88 ? -17.865 -4.005 -0.333 1.00 93.75 88 PHE A CA 1
ATOM 690 C C . PHE A 1 88 ? -17.071 -3.200 -1.376 1.00 93.75 88 PHE A C 1
ATOM 692 O O . PHE A 1 88 ? -17.613 -2.881 -2.435 1.00 93.75 88 PHE A O 1
ATOM 699 N N . ILE A 1 89 ? -15.785 -2.934 -1.123 1.00 92.94 89 ILE A N 1
ATOM 700 C CA . ILE A 1 89 ? -14.890 -2.206 -2.043 1.00 92.94 89 ILE A CA 1
ATOM 701 C C . ILE A 1 89 ? -14.663 -2.991 -3.343 1.00 92.94 89 ILE A C 1
ATOM 703 O O . ILE A 1 89 ? -14.574 -2.409 -4.421 1.00 92.94 89 ILE A O 1
ATOM 707 N N . ARG A 1 90 ? -14.577 -4.319 -3.258 1.00 90.69 90 ARG A N 1
ATOM 708 C CA . ARG A 1 90 ? -14.313 -5.212 -4.394 1.00 90.69 90 ARG A CA 1
ATOM 709 C C . ARG A 1 90 ? -15.529 -5.470 -5.277 1.00 90.69 90 ARG A C 1
ATOM 711 O O . ARG A 1 90 ? -15.376 -6.038 -6.360 1.00 90.69 90 ARG A O 1
ATOM 718 N N . ASN A 1 91 ? -16.728 -5.133 -4.812 1.00 91.06 91 ASN A N 1
ATOM 719 C CA . ASN A 1 91 ? -17.954 -5.403 -5.547 1.00 91.06 91 ASN A CA 1
ATOM 720 C C . ASN A 1 91 ? -17.975 -4.581 -6.852 1.00 91.06 91 ASN A C 1
ATOM 722 O O . ASN A 1 91 ? -17.901 -3.357 -6.787 1.00 91.06 91 ASN A O 1
ATOM 726 N N . PRO A 1 92 ? -18.140 -5.208 -8.035 1.00 84.56 92 PRO A N 1
ATOM 727 C CA . PRO A 1 92 ? -18.189 -4.494 -9.313 1.00 84.56 92 PRO A CA 1
ATOM 728 C C . PRO A 1 92 ? -19.306 -3.449 -9.418 1.00 84.56 92 PRO A C 1
ATOM 730 O O . PRO A 1 92 ? -19.225 -2.571 -10.268 1.00 84.56 92 PRO A O 1
ATOM 733 N N . ARG A 1 93 ? -20.357 -3.559 -8.591 1.00 86.38 93 ARG A N 1
ATOM 734 C CA . ARG A 1 93 ? -21.457 -2.581 -8.520 1.00 86.38 93 ARG A CA 1
ATOM 735 C C . ARG A 1 93 ? -21.117 -1.349 -7.676 1.00 86.38 93 ARG A C 1
ATOM 737 O O . ARG A 1 93 ? -21.881 -0.391 -7.680 1.00 86.38 93 ARG A O 1
ATOM 744 N N . THR A 1 94 ? -20.018 -1.385 -6.928 1.00 85.50 94 THR A N 1
ATOM 745 C CA . THR A 1 94 ? -19.517 -0.237 -6.173 1.00 85.50 94 THR A CA 1
ATOM 746 C C . THR A 1 94 ? -18.679 0.617 -7.119 1.00 85.50 94 THR A C 1
ATOM 748 O O . THR A 1 94 ? -17.502 0.344 -7.355 1.00 85.50 94 THR A O 1
ATOM 751 N N . GLU A 1 95 ? -19.299 1.635 -7.712 1.00 82.31 95 GLU A N 1
ATOM 752 C CA . GLU A 1 95 ? -18.638 2.506 -8.684 1.00 82.31 95 GLU A CA 1
ATOM 753 C C . GLU A 1 95 ? -17.858 3.642 -7.985 1.00 82.31 95 GLU A C 1
ATOM 755 O O . GLU A 1 95 ? -18.373 4.262 -7.052 1.00 82.31 95 GLU A O 1
ATOM 760 N N . PRO A 1 96 ? -16.611 3.939 -8.398 1.00 83.38 96 PRO A N 1
ATOM 761 C CA . PRO A 1 96 ? -15.873 5.102 -7.904 1.00 83.38 96 PRO A CA 1
ATOM 762 C C . PRO A 1 96 ? -16.486 6.420 -8.426 1.00 83.38 96 PRO A C 1
ATOM 764 O O . PRO A 1 96 ? -17.068 6.423 -9.511 1.00 83.38 96 PRO A O 1
ATOM 767 N N . PRO A 1 97 ? -16.293 7.566 -7.738 1.00 84.50 97 PRO A N 1
ATOM 768 C CA . PRO A 1 97 ? -15.411 7.796 -6.589 1.00 84.50 97 PRO A CA 1
ATOM 769 C C . PRO A 1 97 ? -16.032 7.375 -5.248 1.00 84.50 97 PRO A C 1
ATOM 771 O O . PRO A 1 97 ? -17.152 7.749 -4.921 1.00 84.50 97 PRO A O 1
ATOM 774 N N . LEU A 1 98 ? -15.262 6.645 -4.437 1.00 86.69 98 LEU A N 1
ATOM 775 C CA . LEU A 1 98 ? -15.659 6.193 -3.102 1.00 86.69 98 LEU A CA 1
ATOM 776 C C . LEU A 1 98 ? -14.686 6.749 -2.061 1.00 86.69 98 LEU A C 1
ATOM 778 O O . LEU A 1 98 ? -13.472 6.674 -2.240 1.00 86.69 98 LEU A O 1
ATOM 782 N N . THR A 1 99 ? -15.211 7.293 -0.966 1.00 91.00 99 THR A N 1
ATOM 783 C CA . THR A 1 99 ? -14.420 7.726 0.193 1.00 91.00 99 THR A CA 1
ATOM 784 C C . THR A 1 99 ? -15.009 7.106 1.450 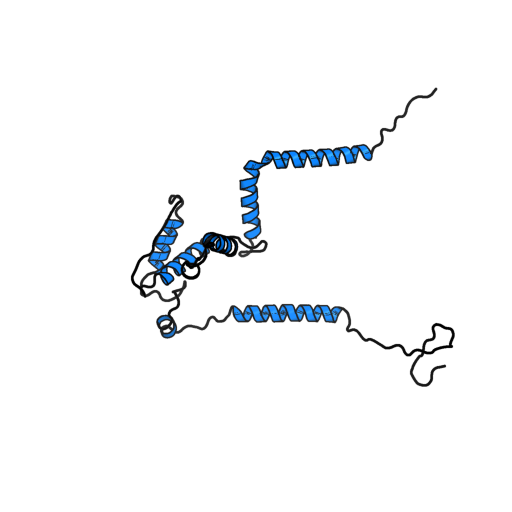1.00 91.00 99 THR A C 1
ATOM 786 O O . THR A 1 99 ? -16.207 7.219 1.691 1.00 91.00 99 THR A O 1
ATOM 789 N N . ILE A 1 100 ? -14.165 6.441 2.238 1.00 90.50 100 ILE A N 1
ATOM 790 C CA . ILE A 1 100 ? -14.542 5.797 3.499 1.00 90.50 100 ILE A CA 1
ATOM 791 C C . ILE A 1 100 ? -13.726 6.447 4.614 1.00 90.50 100 ILE A C 1
ATOM 793 O O . ILE A 1 100 ? -12.506 6.560 4.504 1.00 90.50 100 ILE A O 1
ATOM 797 N N . ALA A 1 101 ? -14.400 6.859 5.686 1.00 92.06 101 ALA A N 1
ATOM 798 C CA . ALA A 1 101 ? -13.767 7.361 6.898 1.00 92.06 101 ALA A CA 1
ATOM 799 C C . ALA A 1 101 ? -13.927 6.334 8.026 1.00 92.06 101 ALA A C 1
ATOM 801 O O . ALA A 1 101 ? -15.036 5.880 8.296 1.00 92.06 101 ALA A O 1
ATOM 802 N N . ILE A 1 102 ? -12.823 5.988 8.692 1.00 90.31 102 ILE A N 1
ATOM 803 C CA . ILE A 1 102 ? -12.824 5.126 9.880 1.00 90.31 102 ILE A CA 1
ATOM 804 C C . ILE A 1 102 ? -12.580 6.001 11.108 1.00 90.31 102 ILE A C 1
ATOM 806 O O . ILE A 1 102 ? -11.514 6.597 11.261 1.00 90.31 102 ILE A O 1
ATOM 810 N N . THR A 1 103 ? -13.577 6.076 11.985 1.00 87.56 103 THR A N 1
ATOM 811 C CA . THR A 1 103 ? -13.578 6.924 13.184 1.00 87.56 103 THR A CA 1
ATOM 812 C C . THR A 1 103 ? -13.662 6.085 14.454 1.00 87.56 103 THR A C 1
ATOM 814 O O . THR A 1 103 ? -14.220 4.994 14.444 1.00 87.56 103 THR A O 1
ATOM 817 N N . GLY A 1 104 ? -13.124 6.598 15.559 1.00 87.50 104 GLY A N 1
ATOM 818 C CA . GLY A 1 104 ? -13.114 5.913 16.854 1.00 87.50 104 GLY A CA 1
ATOM 819 C C . GLY A 1 104 ? -12.095 6.530 17.807 1.00 87.50 104 GLY A C 1
ATOM 820 O O . GLY A 1 104 ? -11.152 7.196 17.365 1.00 87.50 104 GLY A O 1
ATOM 821 N N . GLU A 1 105 ? -12.252 6.292 19.105 1.00 88.69 105 GLU A N 1
ATOM 822 C CA . GLU A 1 105 ? -11.388 6.848 20.157 1.00 88.69 105 GLU A CA 1
ATOM 823 C C . GLU A 1 105 ? -9.931 6.388 20.025 1.00 88.69 105 GLU A C 1
ATOM 825 O O . GLU A 1 105 ? -9.626 5.408 19.340 1.00 88.69 105 GLU A O 1
ATOM 830 N N . TRP A 1 106 ? -8.987 7.103 20.630 1.00 86.00 106 TRP A N 1
ATOM 831 C CA . TRP A 1 106 ? -7.586 6.678 20.617 1.00 86.00 106 TRP A CA 1
ATOM 832 C C . TRP A 1 106 ? -7.426 5.309 21.308 1.00 86.00 106 TRP A C 1
ATOM 834 O O . TRP A 1 106 ? -8.137 5.013 22.257 1.00 86.00 106 TRP A O 1
ATOM 844 N N . GLY A 1 107 ? -6.566 4.434 20.774 1.00 82.88 107 GLY A N 1
ATOM 845 C CA . GLY A 1 107 ? -6.402 3.061 21.284 1.00 82.88 107 GLY A CA 1
ATOM 846 C C . GLY A 1 107 ? -7.450 2.028 20.828 1.00 82.88 107 GLY A C 1
ATOM 847 O O . GLY A 1 107 ? -7.265 0.843 21.057 1.00 82.88 107 GLY A O 1
ATOM 848 N N . THR A 1 108 ? -8.502 2.415 20.098 1.00 82.31 108 THR A N 1
ATOM 849 C CA . THR A 1 108 ? -9.560 1.480 19.625 1.00 82.31 108 THR A CA 1
ATOM 850 C C . THR A 1 108 ? -9.165 0.570 18.452 1.00 82.31 108 THR A C 1
ATOM 852 O O . THR A 1 108 ? -10.026 -0.057 17.849 1.00 82.31 108 THR A O 1
ATOM 855 N N . GLY A 1 109 ? -7.889 0.515 18.057 1.00 85.69 109 GLY A N 1
ATOM 856 C CA . GLY A 1 109 ? -7.442 -0.403 16.998 1.00 85.69 109 GLY A CA 1
ATOM 857 C C . GLY A 1 109 ? -7.777 0.005 15.554 1.00 85.69 109 GLY A C 1
ATOM 858 O O . GLY A 1 109 ? -7.677 -0.819 14.653 1.00 85.69 109 GLY A O 1
ATOM 859 N N . LYS A 1 110 ? -8.114 1.272 15.272 1.00 91.25 110 LYS A N 1
ATOM 860 C CA . LYS A 1 110 ? -8.373 1.757 13.891 1.00 91.25 110 LYS A CA 1
ATOM 861 C C . LYS A 1 110 ? -7.248 1.428 12.903 1.00 91.25 110 LYS A C 1
ATOM 863 O O . LYS A 1 110 ? -7.517 1.017 11.779 1.00 91.25 110 LYS A O 1
ATOM 868 N N . SER A 1 111 ? -5.995 1.613 13.323 1.00 89.00 111 SER A N 1
ATOM 869 C CA . SER A 1 111 ? -4.825 1.289 12.500 1.00 89.00 111 SER A CA 1
ATOM 870 C C . SER A 1 111 ? -4.721 -0.214 12.245 1.00 89.00 111 SER A C 1
ATOM 872 O O . SER A 1 111 ? -4.380 -0.608 11.136 1.00 89.00 111 SER A O 1
ATOM 874 N N . SER A 1 112 ? -5.078 -1.043 13.232 1.00 88.50 112 SER A N 1
ATOM 875 C CA . SER A 1 112 ? -5.178 -2.499 13.092 1.00 88.50 112 SER A CA 1
ATOM 876 C C . SER A 1 112 ? -6.239 -2.884 12.063 1.00 88.50 112 SER A C 1
ATOM 878 O O . SER A 1 112 ? -5.935 -3.603 11.118 1.00 88.50 112 SER A O 1
ATOM 880 N N . LEU A 1 113 ? -7.451 -2.330 12.169 1.00 91.12 113 LEU A N 1
ATOM 881 C CA . LEU A 1 113 ? -8.527 -2.558 11.199 1.00 91.12 113 LEU A CA 1
ATOM 882 C C . LEU A 1 113 ? -8.112 -2.151 9.775 1.00 91.12 113 LEU A C 1
ATOM 884 O O . LEU A 1 113 ? -8.321 -2.903 8.826 1.00 91.12 113 LEU A O 1
ATOM 888 N N . MET A 1 114 ? -7.496 -0.974 9.626 1.00 92.31 114 MET A N 1
ATOM 889 C CA . MET A 1 114 ? -6.981 -0.496 8.339 1.00 92.31 114 MET A CA 1
ATOM 890 C C . MET A 1 114 ? -5.882 -1.404 7.780 1.00 92.31 114 MET A C 1
ATOM 892 O O . MET A 1 114 ? -5.830 -1.600 6.569 1.00 92.31 114 MET A O 1
ATOM 896 N N . ASN A 1 115 ? -5.017 -1.957 8.634 1.00 91.06 115 ASN A N 1
ATOM 897 C CA . ASN A 1 115 ? -3.952 -2.865 8.216 1.00 91.06 115 ASN A CA 1
ATOM 898 C C . ASN A 1 115 ? -4.509 -4.213 7.730 1.00 91.06 115 ASN A C 1
ATOM 900 O O . ASN A 1 115 ? -4.110 -4.689 6.671 1.00 91.06 115 ASN A O 1
ATOM 904 N N . LEU A 1 116 ? -5.490 -4.780 8.439 1.00 91.38 116 LEU A N 1
ATOM 905 C CA . LEU A 1 116 ? -6.187 -6.000 8.014 1.00 91.38 116 LEU A CA 1
ATOM 906 C C . LEU A 1 116 ? -6.933 -5.792 6.687 1.00 91.38 116 LEU A C 1
ATOM 908 O O . LEU A 1 116 ? -6.837 -6.616 5.780 1.00 91.38 116 LEU A O 1
ATOM 912 N N . LEU A 1 117 ? -7.620 -4.653 6.533 1.00 93.75 117 LEU A N 1
ATOM 913 C CA . LEU A 1 117 ? -8.274 -4.279 5.275 1.00 93.75 117 LEU A CA 1
ATOM 914 C C . LEU A 1 117 ? -7.260 -4.116 4.133 1.00 93.75 117 LEU A C 1
ATOM 916 O O . LEU A 1 117 ? -7.504 -4.566 3.014 1.00 93.75 117 LEU A O 1
ATOM 920 N N . TYR A 1 118 ? -6.126 -3.468 4.408 1.00 92.00 118 TYR A N 1
ATOM 921 C CA . TYR A 1 118 ? -5.042 -3.288 3.447 1.00 92.00 118 TYR A CA 1
ATOM 922 C C . TYR A 1 118 ? -4.496 -4.635 2.962 1.00 92.00 118 TYR A C 1
ATOM 924 O O . TYR A 1 118 ? -4.348 -4.815 1.753 1.00 92.00 118 TYR A O 1
ATOM 932 N N . GLN A 1 119 ? -4.245 -5.573 3.878 1.00 90.06 119 GLN A N 1
ATOM 933 C CA . GLN A 1 119 ? -3.742 -6.911 3.559 1.00 90.06 119 GLN A CA 1
ATOM 934 C C . GLN A 1 119 ? -4.754 -7.710 2.727 1.00 90.06 119 GLN A C 1
ATOM 936 O O . GLN A 1 119 ? -4.404 -8.175 1.644 1.00 90.06 119 GLN A O 1
ATOM 941 N N . ASP A 1 120 ? -6.027 -7.763 3.139 1.00 91.00 120 ASP A N 1
ATOM 942 C CA . ASP A 1 120 ? -7.057 -8.496 2.388 1.00 91.00 120 ASP A CA 1
ATOM 943 C C . ASP A 1 120 ? -7.237 -7.940 0.961 1.00 91.00 120 ASP A C 1
ATOM 945 O O . ASP A 1 120 ? -7.369 -8.694 -0.006 1.00 91.00 120 ASP A O 1
ATOM 949 N N . LEU A 1 121 ? -7.173 -6.616 0.777 1.00 91.44 121 LEU A N 1
ATOM 950 C CA . LEU A 1 121 ? -7.223 -6.014 -0.558 1.00 91.44 121 LEU A CA 1
ATOM 951 C C . LEU A 1 121 ? -6.010 -6.409 -1.421 1.00 91.44 121 LEU A C 1
ATOM 953 O O . LEU A 1 121 ? -6.190 -6.721 -2.605 1.00 91.44 121 LEU A O 1
ATOM 957 N N . GLN A 1 122 ? -4.799 -6.431 -0.855 1.00 88.19 122 GLN A N 1
ATOM 958 C CA . GLN A 1 122 ? -3.594 -6.852 -1.581 1.00 88.19 122 GLN A CA 1
ATOM 959 C C . GLN A 1 122 ? -3.648 -8.317 -2.004 1.00 88.19 122 GLN A C 1
ATOM 961 O O . GLN A 1 122 ? -3.372 -8.618 -3.169 1.00 88.19 122 GLN A O 1
ATOM 966 N N . ASP A 1 123 ? -4.085 -9.203 -1.111 1.00 86.69 123 ASP A N 1
ATOM 967 C CA . ASP A 1 123 ? -4.225 -10.637 -1.389 1.00 86.69 123 ASP A CA 1
ATOM 968 C C . ASP A 1 123 ? -5.220 -10.906 -2.525 1.00 86.69 123 ASP A C 1
ATOM 970 O O . ASP A 1 123 ? -5.082 -11.855 -3.300 1.00 86.69 123 ASP A O 1
ATOM 974 N N . ASN A 1 124 ? -6.196 -10.013 -2.694 1.00 87.00 124 ASN A N 1
ATOM 975 C CA . ASN A 1 124 ? -7.176 -10.065 -3.771 1.00 87.00 124 ASN A CA 1
ATOM 976 C C . ASN A 1 124 ? -6.766 -9.277 -5.031 1.00 87.00 124 ASN A C 1
ATOM 978 O O . ASN A 1 124 ? -7.587 -9.073 -5.931 1.00 87.00 124 ASN A O 1
ATOM 982 N N . GLY A 1 125 ? -5.499 -8.867 -5.129 1.00 83.25 125 GLY A N 1
ATOM 983 C CA . GLY A 1 125 ? -4.904 -8.272 -6.326 1.00 83.25 125 GLY A CA 1
ATOM 984 C C . GLY A 1 125 ? -5.181 -6.780 -6.516 1.00 83.25 125 GLY A C 1
ATOM 985 O O . GLY A 1 125 ? -5.005 -6.274 -7.629 1.00 83.25 125 GLY A O 1
ATOM 986 N N . PHE A 1 126 ? -5.616 -6.070 -5.472 1.00 86.31 126 PHE A N 1
ATOM 987 C CA . PHE A 1 126 ? -5.788 -4.620 -5.519 1.00 86.31 126 PHE A CA 1
ATOM 988 C C . PHE A 1 126 ? -4.464 -3.909 -5.240 1.00 86.31 126 PHE A C 1
ATOM 990 O O . PHE A 1 126 ? -3.688 -4.292 -4.369 1.00 86.31 126 PHE A O 1
ATOM 997 N N . SER A 1 127 ? -4.224 -2.827 -5.978 1.00 84.88 127 SER A N 1
ATOM 998 C CA . SER A 1 127 ? -3.083 -1.946 -5.744 1.00 84.88 127 SER A CA 1
ATOM 999 C C . SER A 1 127 ? -3.440 -0.927 -4.665 1.00 84.88 127 SER A C 1
ATOM 1001 O O . SER A 1 127 ? -4.053 0.099 -4.960 1.00 84.88 127 SER A O 1
ATOM 1003 N N . THR A 1 128 ? -3.061 -1.205 -3.424 1.00 88.81 128 THR A N 1
ATOM 1004 C CA . THR A 1 128 ? -3.275 -0.313 -2.277 1.00 88.81 128 THR A CA 1
ATOM 1005 C C . THR A 1 128 ? -2.060 0.588 -2.036 1.00 88.81 128 THR A C 1
ATOM 1007 O O . THR A 1 128 ? -0.930 0.232 -2.365 1.00 88.81 128 THR A O 1
ATOM 1010 N N . VAL A 1 129 ? -2.288 1.782 -1.483 1.00 87.25 129 VAL A N 1
ATOM 1011 C CA . VAL A 1 129 ? -1.229 2.741 -1.125 1.00 87.25 129 VAL A CA 1
ATOM 1012 C C . VAL A 1 129 ? -1.475 3.216 0.299 1.00 87.25 129 VAL A C 1
ATOM 1014 O O . VAL A 1 129 ? -2.557 3.720 0.601 1.00 87.25 129 VAL A O 1
ATOM 1017 N N . TRP A 1 130 ? -0.474 3.074 1.165 1.00 88.38 130 TRP A N 1
ATOM 1018 C CA . TRP A 1 130 ? -0.500 3.593 2.528 1.00 88.38 130 TRP A CA 1
ATOM 1019 C C . TRP A 1 130 ? 0.174 4.965 2.586 1.00 88.38 130 TRP A C 1
ATOM 1021 O O . TRP A 1 130 ? 1.318 5.128 2.151 1.00 88.38 130 TRP A O 1
ATOM 1031 N N . PHE A 1 131 ? -0.522 5.960 3.138 1.00 85.69 131 PHE A N 1
ATOM 1032 C CA . PHE A 1 131 ? -0.024 7.330 3.251 1.00 85.69 131 PHE A CA 1
ATOM 1033 C C . PHE A 1 131 ? -0.331 7.915 4.632 1.00 85.69 131 PHE A C 1
ATOM 1035 O O . PHE A 1 131 ? -1.488 8.109 4.998 1.00 85.69 131 PHE A O 1
ATOM 1042 N N . ASN A 1 132 ? 0.719 8.241 5.388 1.00 83.06 132 ASN A N 1
ATOM 1043 C CA . ASN A 1 132 ? 0.595 8.885 6.693 1.00 83.06 132 ASN A CA 1
ATOM 1044 C C . ASN A 1 132 ? 0.616 10.411 6.530 1.00 83.06 132 ASN A C 1
ATOM 1046 O O . ASN A 1 132 ? 1.673 11.015 6.349 1.00 83.06 132 ASN A O 1
ATOM 1050 N N . ALA A 1 133 ? -0.552 11.047 6.639 1.00 74.19 133 ALA A N 1
ATOM 1051 C CA . ALA A 1 133 ? -0.696 12.492 6.434 1.00 74.19 133 ALA A CA 1
ATOM 1052 C C . ALA A 1 133 ? -0.033 13.359 7.529 1.00 74.19 133 ALA A C 1
ATOM 1054 O O . ALA A 1 133 ? 0.288 14.520 7.281 1.00 74.19 133 ALA A O 1
ATOM 1055 N N . TRP A 1 134 ? 0.211 12.807 8.724 1.00 68.06 134 TRP A N 1
ATOM 1056 C CA . TRP A 1 134 ? 0.757 13.557 9.865 1.00 68.06 134 TRP A CA 1
ATOM 1057 C C . TRP A 1 134 ? 2.186 14.068 9.629 1.00 68.06 134 TRP A C 1
ATOM 1059 O O . TRP A 1 134 ? 2.518 15.195 9.989 1.00 68.06 134 TRP A O 1
ATOM 1069 N N . HIS A 1 135 ? 3.026 13.281 8.951 1.00 60.00 135 HIS A N 1
ATOM 1070 C CA . HIS A 1 135 ? 4.427 13.641 8.710 1.00 60.00 135 HIS A CA 1
ATOM 1071 C C . HIS A 1 135 ? 4.620 14.786 7.699 1.00 60.00 135 HIS A C 1
ATOM 1073 O O . HIS A 1 135 ? 5.730 15.300 7.574 1.00 60.00 135 HIS A O 1
ATOM 1079 N N . HIS A 1 136 ? 3.561 15.224 7.006 1.00 58.16 136 HIS A N 1
ATOM 1080 C CA . HIS A 1 136 ? 3.651 16.184 5.899 1.00 58.16 136 HIS A CA 1
ATOM 1081 C C . HIS A 1 136 ? 2.802 17.453 6.084 1.00 58.16 136 HIS A C 1
ATOM 1083 O O . HIS A 1 136 ? 2.604 18.204 5.131 1.00 58.16 136 HIS A O 1
ATOM 1089 N N . GLN A 1 137 ? 2.355 17.747 7.312 1.00 58.03 137 GLN A N 1
ATOM 1090 C CA . GLN A 1 137 ? 1.529 18.928 7.624 1.00 58.03 137 GLN A CA 1
ATOM 1091 C C . GLN A 1 137 ? 2.189 20.288 7.320 1.00 58.03 137 GLN A C 1
ATOM 1093 O O . GLN A 1 137 ? 1.475 21.271 7.157 1.00 58.03 137 GLN A O 1
ATOM 1098 N N . LYS A 1 138 ? 3.527 20.376 7.247 1.00 57.50 138 LYS A N 1
ATOM 1099 C CA . LYS A 1 138 ? 4.258 21.653 7.079 1.00 57.50 138 LYS A CA 1
ATOM 1100 C C . LYS A 1 138 ? 4.771 21.944 5.664 1.00 57.50 138 LYS A C 1
ATOM 1102 O O . LYS A 1 138 ? 5.392 22.981 5.463 1.00 57.50 138 LYS A O 1
ATOM 1107 N N . SER A 1 139 ? 4.560 21.061 4.689 1.00 54.72 139 SER A N 1
ATOM 1108 C CA . SER A 1 139 ? 5.108 21.252 3.340 1.00 54.72 139 SER A CA 1
ATOM 1109 C C . SER A 1 139 ? 4.032 21.681 2.348 1.00 54.72 139 SER A C 1
ATOM 1111 O O . SER A 1 139 ? 3.034 20.978 2.205 1.00 54.72 139 SER A O 1
ATOM 1113 N N . GLU A 1 140 ? 4.303 22.716 1.548 1.00 61.94 140 GLU A N 1
ATOM 1114 C CA . GLU A 1 140 ? 3.537 23.080 0.334 1.00 61.94 140 GLU A CA 1
ATOM 1115 C C . GLU A 1 140 ? 3.434 21.933 -0.704 1.00 61.94 140 GLU A C 1
ATOM 1117 O O . GLU A 1 140 ? 2.783 22.052 -1.736 1.00 61.94 140 GLU A O 1
ATOM 1122 N N . GLN A 1 141 ? 4.067 20.789 -0.435 1.00 73.06 141 GLN A N 1
ATOM 1123 C CA . GLN A 1 141 ? 4.295 19.684 -1.357 1.00 73.06 141 GLN A CA 1
ATOM 1124 C C . GLN A 1 141 ? 3.538 18.394 -0.989 1.00 73.06 141 GLN A C 1
ATOM 1126 O O . GLN A 1 141 ? 3.916 17.324 -1.461 1.00 73.06 141 GLN A O 1
ATOM 1131 N N . LEU A 1 142 ? 2.461 18.445 -0.189 1.00 81.06 142 LEU A N 1
ATOM 1132 C CA . LEU A 1 142 ? 1.683 17.247 0.195 1.00 81.06 142 LEU A CA 1
ATOM 1133 C C . LEU A 1 142 ? 1.278 16.394 -1.018 1.00 81.06 142 LEU A C 1
ATOM 1135 O O . LEU A 1 142 ? 1.404 15.170 -1.000 1.00 81.06 142 LEU A O 1
ATOM 1139 N N . LEU A 1 143 ? 0.855 17.054 -2.097 1.00 81.75 143 LEU A N 1
ATOM 1140 C CA . LEU A 1 143 ? 0.491 16.408 -3.353 1.00 81.75 143 LEU A CA 1
ATOM 1141 C C . LEU A 1 143 ? 1.697 15.722 -4.013 1.00 81.75 143 LEU A C 1
ATOM 1143 O O . LEU A 1 143 ? 1.576 14.587 -4.465 1.00 81.75 143 LEU A O 1
ATOM 1147 N N . ALA A 1 144 ? 2.875 16.350 -4.013 1.00 82.38 144 ALA A N 1
ATOM 1148 C CA . ALA A 1 144 ? 4.092 15.736 -4.544 1.00 82.38 144 ALA A CA 1
ATOM 1149 C C . ALA A 1 144 ? 4.492 14.491 -3.737 1.00 82.38 144 ALA A C 1
ATOM 1151 O O . ALA A 1 144 ? 4.832 13.462 -4.323 1.00 82.38 144 ALA A O 1
ATOM 1152 N N . THR A 1 145 ? 4.374 14.545 -2.408 1.00 82.25 145 THR A N 1
ATOM 1153 C CA . THR A 1 145 ? 4.641 13.393 -1.539 1.00 82.25 145 THR A CA 1
ATOM 1154 C C . THR A 1 145 ? 3.626 12.274 -1.766 1.00 82.25 145 THR A C 1
ATOM 1156 O O . THR A 1 145 ? 4.008 11.104 -1.826 1.00 82.25 145 THR A O 1
ATOM 1159 N N . LEU A 1 146 ? 2.345 12.600 -1.955 1.00 84.56 146 LEU A N 1
ATOM 1160 C CA . LEU A 1 146 ? 1.323 11.617 -2.313 1.00 84.56 146 LEU A CA 1
ATOM 1161 C C . LEU A 1 146 ? 1.657 10.947 -3.655 1.00 84.56 146 LEU A C 1
ATOM 1163 O O . LEU A 1 146 ? 1.691 9.721 -3.735 1.00 84.56 146 LEU A O 1
ATOM 1167 N N . PHE A 1 147 ? 1.978 11.730 -4.690 1.00 85.25 147 PHE A N 1
ATOM 1168 C CA . PHE A 1 147 ? 2.371 11.201 -6.000 1.00 85.25 147 PHE A CA 1
ATOM 1169 C C . PHE A 1 147 ? 3.623 10.323 -5.929 1.00 85.25 147 PHE A C 1
ATOM 1171 O O . PHE A 1 147 ? 3.672 9.275 -6.576 1.00 85.25 147 PHE A O 1
ATOM 1178 N N . ALA A 1 148 ? 4.620 10.713 -5.133 1.00 83.06 148 ALA A N 1
ATOM 1179 C CA . ALA A 1 148 ? 5.817 9.913 -4.908 1.00 83.06 148 ALA A CA 1
ATOM 1180 C C . ALA A 1 148 ? 5.480 8.561 -4.255 1.00 83.06 148 ALA A C 1
ATOM 1182 O O . ALA A 1 148 ? 5.940 7.524 -4.736 1.00 83.06 148 ALA A O 1
ATOM 1183 N N . ASN A 1 149 ? 4.617 8.556 -3.233 1.00 83.44 149 ASN A N 1
ATOM 1184 C CA . ASN A 1 149 ? 4.171 7.329 -2.568 1.00 83.44 149 ASN A CA 1
ATOM 1185 C C . ASN A 1 149 ? 3.350 6.431 -3.499 1.00 83.44 149 ASN A C 1
ATOM 1187 O O . ASN A 1 149 ? 3.602 5.229 -3.562 1.00 83.44 149 ASN A O 1
ATOM 1191 N N . ILE A 1 150 ? 2.431 7.001 -4.285 1.00 85.88 150 ILE A N 1
ATOM 1192 C CA . ILE A 1 150 ? 1.669 6.251 -5.292 1.00 85.88 150 ILE A CA 1
ATOM 1193 C C . ILE A 1 150 ? 2.625 5.622 -6.306 1.00 85.88 150 ILE A C 1
ATOM 1195 O O . ILE A 1 150 ? 2.520 4.436 -6.602 1.00 85.88 150 ILE A O 1
ATOM 1199 N N . ARG A 1 151 ? 3.601 6.378 -6.819 1.00 82.88 151 ARG A N 1
ATOM 1200 C CA . ARG A 1 151 ? 4.588 5.846 -7.767 1.00 82.88 151 ARG A CA 1
ATOM 1201 C C . ARG A 1 151 ? 5.394 4.691 -7.168 1.00 82.88 151 ARG A C 1
ATOM 1203 O O . ARG A 1 151 ? 5.699 3.746 -7.892 1.00 82.88 151 ARG A O 1
ATOM 1210 N N . GLN A 1 152 ? 5.768 4.783 -5.895 1.00 79.50 152 GLN A N 1
ATOM 1211 C CA . GLN A 1 152 ? 6.594 3.781 -5.225 1.00 79.50 152 GLN A CA 1
ATOM 1212 C C . GLN A 1 152 ? 5.812 2.510 -4.867 1.00 79.50 152 GLN A C 1
ATOM 1214 O O . GLN A 1 152 ? 6.365 1.421 -4.984 1.00 79.50 152 GLN A O 1
ATOM 1219 N N . GLN A 1 153 ? 4.551 2.643 -4.446 1.00 81.19 153 GLN A N 1
ATOM 1220 C CA . GLN A 1 153 ? 3.754 1.530 -3.920 1.00 81.19 153 GLN A CA 1
ATOM 1221 C C . GLN A 1 153 ? 2.805 0.920 -4.965 1.00 81.19 153 GLN A C 1
ATOM 1223 O O . GLN A 1 153 ? 2.616 -0.291 -4.981 1.00 81.19 153 GLN A O 1
ATOM 1228 N N . ALA A 1 154 ? 2.237 1.725 -5.872 1.00 76.44 154 ALA A N 1
ATOM 1229 C CA . ALA A 1 154 ? 1.201 1.265 -6.804 1.00 76.44 154 ALA A CA 1
ATOM 1230 C C . ALA A 1 154 ? 1.737 0.702 -8.131 1.00 76.44 154 ALA A C 1
ATOM 1232 O O . ALA A 1 154 ? 0.994 0.069 -8.882 1.00 76.44 154 ALA A O 1
ATOM 1233 N N . ILE A 1 155 ? 3.004 0.960 -8.478 1.00 74.19 155 ILE A N 1
ATOM 1234 C CA . ILE A 1 155 ? 3.561 0.548 -9.772 1.00 74.19 155 ILE A CA 1
ATOM 1235 C C . ILE A 1 155 ? 4.465 -0.671 -9.573 1.00 74.19 155 ILE A C 1
ATOM 1237 O O . ILE A 1 155 ? 5.581 -0.517 -9.069 1.00 74.19 155 ILE A O 1
ATOM 1241 N N . PRO A 1 156 ? 4.059 -1.873 -10.027 1.00 67.62 156 PRO A N 1
ATOM 1242 C CA . PRO A 1 156 ? 4.932 -3.033 -9.962 1.00 67.62 156 PRO A CA 1
ATOM 1243 C C . PRO A 1 156 ? 6.209 -2.781 -10.778 1.00 67.62 156 PRO A C 1
ATOM 1245 O O . PRO A 1 156 ? 6.181 -2.255 -11.901 1.00 67.62 156 PRO A O 1
ATOM 1248 N N . GLY A 1 157 ? 7.356 -3.163 -10.212 1.00 70.62 157 GLY A N 1
ATOM 1249 C CA . GLY A 1 157 ? 8.646 -3.094 -10.899 1.00 70.62 157 GLY A CA 1
ATOM 1250 C C . GLY A 1 157 ? 8.628 -3.860 -12.228 1.00 70.62 157 GLY A C 1
ATOM 1251 O O . GLY A 1 157 ? 7.844 -4.790 -12.408 1.00 70.62 157 GLY A O 1
ATOM 1252 N N . TRP A 1 158 ? 9.505 -3.490 -13.174 1.00 59.78 158 TRP A N 1
ATOM 1253 C CA . TRP A 1 158 ? 9.612 -4.158 -14.489 1.00 59.78 158 TRP A CA 1
ATOM 1254 C C . TRP A 1 158 ? 9.753 -5.683 -14.386 1.00 59.78 158 TRP A C 1
ATOM 1256 O O . TRP A 1 158 ? 9.215 -6.396 -15.227 1.00 59.78 158 TRP A O 1
ATOM 1266 N N . PHE A 1 159 ? 10.398 -6.156 -13.321 1.00 60.00 159 PHE A N 1
ATOM 1267 C CA . PHE A 1 159 ? 10.676 -7.565 -13.060 1.00 60.00 159 PHE A CA 1
ATOM 1268 C C . PHE A 1 159 ? 9.900 -8.113 -11.854 1.00 60.00 159 PHE A C 1
ATOM 1270 O O . PHE A 1 159 ? 10.366 -9.028 -11.185 1.00 60.00 159 PHE A O 1
ATOM 1277 N N . SER A 1 160 ? 8.736 -7.542 -11.526 1.00 61.34 160 SER A N 1
ATOM 1278 C CA . SER A 1 160 ? 7.879 -8.098 -10.476 1.00 61.34 160 SER A CA 1
ATOM 1279 C C . SER A 1 160 ? 7.118 -9.315 -11.015 1.00 61.34 160 SER A C 1
ATOM 1281 O O . SER A 1 160 ? 6.285 -9.193 -11.923 1.00 61.34 160 SER A O 1
ATOM 1283 N N . PHE A 1 161 ? 7.441 -10.487 -10.466 1.00 59.53 161 PHE A N 1
ATOM 1284 C CA . PHE A 1 161 ? 6.796 -11.767 -10.745 1.00 59.53 161 PHE A CA 1
ATOM 1285 C C . PHE A 1 161 ? 6.009 -12.206 -9.505 1.00 59.53 161 PHE A C 1
ATOM 1287 O O . PHE A 1 161 ? 6.592 -12.297 -8.428 1.00 59.53 161 PHE A O 1
ATOM 1294 N N . SER A 1 162 ? 4.713 -12.518 -9.642 1.00 61.25 162 SER A N 1
ATOM 1295 C CA . SER A 1 162 ? 4.019 -13.356 -8.649 1.00 61.25 162 SER A CA 1
ATOM 1296 C C . SER A 1 162 ? 3.924 -14.770 -9.220 1.00 61.25 162 SER A C 1
ATOM 1298 O O . SER A 1 162 ? 3.182 -15.015 -10.181 1.00 61.25 162 SER A O 1
ATOM 1300 N N . GLY A 1 163 ? 4.713 -15.696 -8.680 1.00 69.38 163 GLY A N 1
ATOM 1301 C CA . GLY A 1 163 ? 4.847 -17.043 -9.240 1.00 69.38 163 GLY A CA 1
ATOM 1302 C C . GLY A 1 163 ? 5.408 -17.010 -10.668 1.00 69.38 163 GLY A C 1
ATOM 1303 O O . GLY A 1 163 ? 6.487 -16.478 -10.898 1.00 69.38 163 GLY A O 1
ATOM 1304 N N . LEU A 1 164 ? 4.661 -17.552 -11.638 1.00 61.81 164 LEU A N 1
ATOM 1305 C CA . LEU A 1 164 ? 5.058 -17.636 -13.057 1.00 61.81 164 LEU A CA 1
ATOM 1306 C C . LEU A 1 164 ? 4.582 -16.459 -13.932 1.00 61.81 164 LEU A C 1
ATOM 1308 O O . LEU A 1 164 ? 4.833 -16.450 -15.138 1.00 61.81 164 LEU A O 1
ATOM 1312 N N . ARG A 1 165 ? 3.861 -15.475 -13.378 1.00 62.88 165 ARG A N 1
ATOM 1313 C CA . ARG A 1 165 ? 3.257 -14.385 -14.167 1.00 62.88 165 ARG A CA 1
ATOM 1314 C C . ARG A 1 165 ? 4.072 -13.086 -14.058 1.00 62.88 165 ARG A C 1
ATOM 1316 O O . ARG A 1 165 ? 4.220 -12.577 -12.945 1.00 62.88 165 ARG A O 1
ATOM 1323 N N . PRO A 1 166 ? 4.541 -12.492 -15.179 1.00 71.75 166 PRO A N 1
ATOM 1324 C CA . PRO A 1 166 ? 5.233 -11.201 -15.172 1.00 71.75 166 PRO A CA 1
ATOM 1325 C C . PRO A 1 166 ? 4.224 -10.049 -15.031 1.00 71.75 166 PRO A C 1
ATOM 1327 O O . PRO A 1 166 ? 3.843 -9.401 -16.010 1.00 71.75 166 PRO A O 1
ATOM 1330 N N . ILE A 1 167 ? 3.760 -9.795 -13.807 1.00 72.44 167 ILE A N 1
ATOM 1331 C CA . ILE A 1 167 ? 2.740 -8.775 -13.504 1.00 72.44 167 ILE A CA 1
ATOM 1332 C C . ILE A 1 167 ? 3.190 -7.376 -13.915 1.00 72.44 167 ILE A C 1
ATOM 1334 O O . ILE A 1 167 ? 2.388 -6.628 -14.475 1.00 72.44 167 ILE A O 1
ATOM 1338 N N . GLY A 1 168 ? 4.468 -7.041 -13.718 1.00 72.38 168 GLY A N 1
ATOM 1339 C CA . GLY A 1 168 ? 5.014 -5.744 -14.125 1.00 72.38 168 GLY A CA 1
ATOM 1340 C C . GLY A 1 168 ? 4.889 -5.488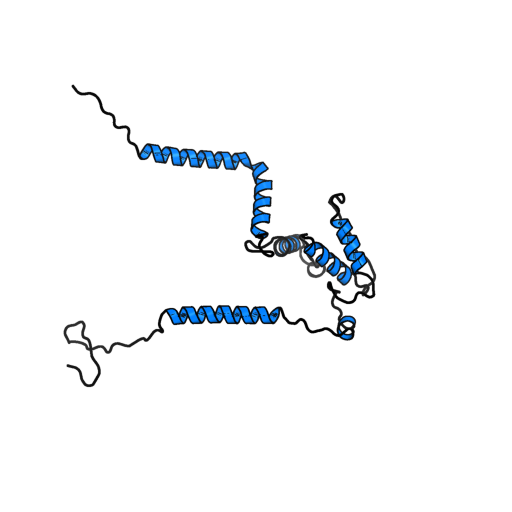 -15.629 1.00 72.38 168 GLY A C 1
ATOM 1341 O O . GLY A 1 168 ? 4.429 -4.425 -16.054 1.00 72.38 168 GLY A O 1
ATOM 1342 N N . LEU A 1 169 ? 5.242 -6.482 -16.448 1.00 76.00 169 LEU A N 1
ATOM 1343 C CA . LEU A 1 169 ? 5.151 -6.381 -17.903 1.00 76.00 169 LEU A CA 1
ATOM 1344 C C . LEU A 1 169 ? 3.691 -6.378 -18.366 1.00 76.00 169 LEU A C 1
ATOM 1346 O O . LEU A 1 169 ? 3.320 -5.525 -19.165 1.00 76.00 169 LEU A O 1
ATOM 1350 N N . LEU A 1 170 ? 2.843 -7.250 -17.812 1.00 74.50 170 LEU A N 1
ATOM 1351 C CA . LEU A 1 170 ? 1.414 -7.322 -18.141 1.00 74.50 170 LEU A CA 1
ATOM 1352 C C . LEU A 1 170 ? 0.653 -6.041 -17.778 1.00 74.50 170 LEU A C 1
ATOM 1354 O O . LEU A 1 170 ? -0.199 -5.603 -18.552 1.00 74.50 170 LEU A O 1
ATOM 1358 N N . PHE A 1 171 ? 0.966 -5.419 -16.638 1.00 77.56 171 PHE A N 1
ATOM 1359 C CA . PHE A 1 171 ? 0.400 -4.130 -16.239 1.00 77.56 171 PHE A CA 1
ATOM 1360 C C . PHE A 1 171 ? 0.726 -3.048 -17.273 1.00 77.56 171 PHE A C 1
ATOM 1362 O O . PHE A 1 171 ? -0.175 -2.358 -17.756 1.00 77.56 171 PHE A O 1
ATOM 1369 N N . ARG A 1 172 ? 1.997 -2.944 -17.687 1.00 78.75 172 ARG A N 1
ATOM 1370 C CA . ARG A 1 172 ? 2.414 -1.965 -18.702 1.00 78.75 172 ARG A CA 1
ATOM 1371 C C . ARG A 1 172 ? 1.883 -2.281 -20.090 1.00 78.75 172 ARG A C 1
ATOM 1373 O O . ARG A 1 172 ? 1.511 -1.354 -20.799 1.00 78.75 172 ARG A O 1
ATOM 1380 N N . LEU A 1 173 ? 1.797 -3.555 -20.467 1.00 77.75 173 LEU A N 1
ATOM 1381 C CA . LEU A 1 173 ? 1.234 -3.968 -21.750 1.00 77.75 173 LEU A CA 1
ATOM 1382 C C . LEU A 1 173 ? -0.265 -3.655 -21.802 1.00 77.75 173 LEU A C 1
ATOM 1384 O O . LEU A 1 173 ? -0.731 -3.096 -22.786 1.00 77.75 173 LEU A O 1
ATOM 1388 N N . ARG A 1 174 ? -1.014 -3.897 -20.716 1.00 77.75 174 ARG A N 1
ATOM 1389 C CA . ARG A 1 174 ? -2.416 -3.458 -20.590 1.00 77.75 174 ARG A CA 1
ATOM 1390 C C . ARG A 1 174 ? -2.558 -1.940 -20.657 1.00 77.75 174 ARG A C 1
ATOM 1392 O O . ARG A 1 174 ? -3.481 -1.456 -21.310 1.00 77.75 174 ARG A O 1
ATOM 1399 N N . LEU A 1 175 ? -1.662 -1.196 -20.009 1.00 76.88 175 LEU A N 1
ATOM 1400 C CA . LEU A 1 175 ? -1.655 0.267 -20.060 1.00 76.88 175 LEU A CA 1
ATOM 1401 C C . LEU A 1 175 ? -1.391 0.769 -21.488 1.00 76.88 175 LEU A C 1
ATOM 1403 O O . LEU A 1 175 ? -2.118 1.628 -21.986 1.00 76.88 175 LEU A O 1
ATOM 1407 N N . LEU A 1 176 ? -0.397 0.187 -22.163 1.00 77.81 176 LEU A N 1
ATOM 1408 C CA . LEU A 1 176 ? -0.083 0.462 -23.561 1.00 77.81 176 LEU A CA 1
ATOM 1409 C C . LEU A 1 176 ? -1.244 0.097 -24.475 1.00 77.81 176 LEU A C 1
ATOM 1411 O O . LEU A 1 176 ? -1.580 0.897 -25.330 1.00 77.81 176 LEU A O 1
ATOM 1415 N N . LEU A 1 177 ? -1.904 -1.043 -24.282 1.00 74.12 177 LEU A N 1
ATOM 1416 C CA . LEU A 1 177 ? -3.056 -1.450 -25.087 1.00 74.12 177 LEU A CA 1
ATOM 1417 C C . LEU A 1 177 ? -4.258 -0.514 -24.889 1.00 74.12 177 LEU A C 1
ATOM 1419 O O . LEU A 1 177 ? -4.896 -0.135 -25.870 1.00 74.12 177 LEU A O 1
ATOM 1423 N N . ARG A 1 178 ? -4.533 -0.063 -23.654 1.00 72.88 178 ARG A N 1
ATOM 1424 C CA . ARG A 1 178 ? -5.568 0.957 -23.395 1.00 72.88 178 ARG A CA 1
ATOM 1425 C C . ARG A 1 178 ? -5.239 2.288 -24.072 1.00 72.88 178 ARG A C 1
ATOM 1427 O O . ARG A 1 178 ? -6.130 2.907 -24.643 1.00 72.88 178 ARG A O 1
ATOM 1434 N N . ARG A 1 179 ? -3.972 2.710 -24.047 1.00 70.12 179 ARG A N 1
ATOM 1435 C CA . ARG A 1 179 ? -3.517 3.972 -24.654 1.00 70.12 179 ARG A CA 1
ATOM 1436 C C . ARG A 1 179 ? -3.348 3.883 -26.177 1.00 70.12 179 ARG A C 1
ATOM 1438 O O . ARG A 1 179 ? -3.560 4.864 -26.879 1.00 70.12 179 ARG A O 1
ATOM 1445 N N . SER A 1 180 ? -3.027 2.700 -26.696 1.00 62.19 180 SER A N 1
ATOM 1446 C CA . SER A 1 180 ? -2.829 2.417 -28.123 1.00 62.19 180 SER A CA 1
ATOM 1447 C C . SER A 1 180 ? -4.127 2.576 -28.910 1.00 62.19 180 SER A C 1
ATOM 1449 O O . SER A 1 180 ? -4.112 3.047 -30.044 1.00 62.19 18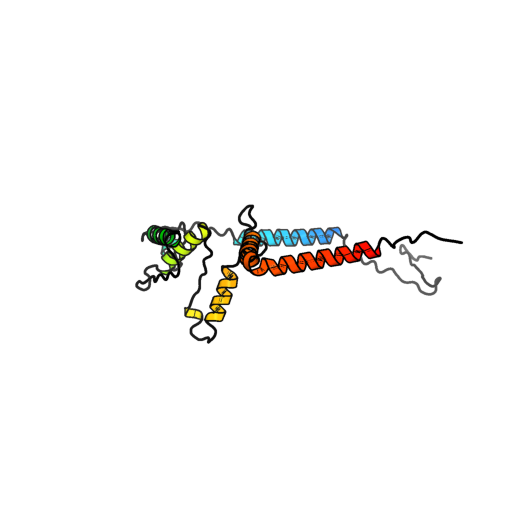0 SER A O 1
ATOM 1451 N N . ARG A 1 181 ? -5.280 2.344 -28.270 1.00 60.66 181 ARG A N 1
ATOM 1452 C CA . ARG A 1 181 ? -6.586 2.619 -28.879 1.00 60.66 181 ARG A CA 1
ATOM 1453 C C . ARG A 1 181 ? -6.799 4.106 -29.223 1.00 60.66 181 ARG A C 1
ATOM 1455 O O . ARG A 1 181 ? -7.556 4.403 -30.138 1.00 60.66 181 ARG A O 1
ATOM 1462 N N . GLN A 1 182 ? -6.112 5.027 -28.541 1.00 64.38 182 GLN A N 1
ATOM 1463 C CA . GLN A 1 182 ? -6.180 6.473 -28.800 1.00 64.38 182 GLN A CA 1
ATOM 1464 C C . GLN A 1 182 ? -5.126 6.962 -29.814 1.00 64.38 182 GLN A C 1
ATOM 1466 O O . GLN A 1 182 ? -5.282 8.032 -30.393 1.00 64.38 182 GLN A O 1
ATOM 1471 N N . HIS A 1 183 ? -4.075 6.176 -30.072 1.00 68.25 183 HIS A N 1
ATOM 1472 C CA . HIS A 1 183 ? -2.955 6.551 -30.947 1.00 68.25 183 HIS A CA 1
ATOM 1473 C C . HIS A 1 183 ? -2.694 5.544 -32.076 1.00 68.25 183 HIS A C 1
ATOM 1475 O O . HIS A 1 183 ? -1.584 5.502 -32.610 1.00 68.25 183 HIS A O 1
ATOM 1481 N N . TRP A 1 184 ? -3.699 4.758 -32.482 1.00 71.81 184 TRP A N 1
ATOM 1482 C CA . TRP A 1 184 ? -3.548 3.794 -33.581 1.00 71.81 184 TRP A CA 1
ATOM 1483 C C . TRP A 1 184 ? -3.020 4.461 -34.864 1.00 71.81 184 TRP A C 1
ATOM 1485 O O . TRP A 1 184 ? -2.166 3.897 -35.542 1.00 71.81 184 TRP A O 1
ATOM 1495 N N . PHE A 1 185 ? -3.407 5.715 -35.118 1.00 71.62 185 PHE A N 1
ATOM 1496 C CA . PHE A 1 185 ? -2.885 6.522 -36.223 1.00 71.62 185 PHE A CA 1
ATOM 1497 C C . PHE A 1 185 ? -1.362 6.732 -36.187 1.00 71.62 185 PHE A C 1
ATOM 1499 O O . PHE A 1 185 ? -0.721 6.666 -37.230 1.00 71.62 185 PHE A O 1
ATOM 1506 N N . ILE A 1 186 ? -0.757 6.934 -35.009 1.00 74.56 186 ILE A N 1
ATOM 1507 C CA . ILE A 1 186 ? 0.701 7.129 -34.878 1.00 74.56 186 ILE A CA 1
ATOM 1508 C C . ILE A 1 186 ? 1.439 5.821 -35.178 1.00 74.56 186 ILE A C 1
ATOM 1510 O O . ILE A 1 186 ? 2.463 5.826 -35.857 1.00 74.56 186 ILE A O 1
ATOM 1514 N N . PHE A 1 187 ? 0.893 4.693 -34.717 1.00 77.38 187 PHE A N 1
ATOM 1515 C CA . PHE A 1 187 ? 1.421 3.370 -35.052 1.00 77.38 187 PHE A CA 1
ATOM 1516 C C . PHE A 1 187 ? 1.337 3.082 -36.555 1.00 77.38 187 PHE A C 1
ATOM 1518 O O . PHE A 1 187 ? 2.286 2.548 -37.123 1.00 77.38 187 PHE A O 1
ATOM 1525 N N . LEU A 1 188 ? 0.236 3.470 -37.204 1.00 81.94 188 LEU A N 1
ATOM 1526 C CA . LEU A 1 188 ? 0.038 3.311 -38.646 1.00 81.94 188 LEU A CA 1
ATOM 1527 C C . LEU A 1 188 ? 1.027 4.182 -39.441 1.00 81.94 188 LEU A C 1
ATOM 1529 O O . LEU A 1 188 ? 1.640 3.704 -40.391 1.00 81.94 188 LEU A O 1
ATOM 1533 N N . LEU A 1 189 ? 1.263 5.420 -38.997 1.00 83.00 189 LEU A N 1
ATOM 1534 C CA . LEU A 1 189 ? 2.232 6.335 -39.606 1.00 83.00 189 LEU A CA 1
ATOM 1535 C C . LEU A 1 189 ? 3.670 5.807 -39.475 1.00 83.00 189 LEU A C 1
ATOM 1537 O O . LEU A 1 189 ? 4.399 5.775 -40.463 1.00 83.00 189 LEU A O 1
ATOM 1541 N N . LEU A 1 190 ? 4.063 5.315 -38.294 1.00 85.38 190 LEU A N 1
ATOM 1542 C CA . LEU A 1 190 ? 5.368 4.674 -38.091 1.00 85.38 190 LEU A CA 1
ATOM 1543 C C . LEU A 1 190 ? 5.531 3.407 -38.937 1.00 85.38 190 LEU A C 1
ATOM 1545 O O . LEU A 1 190 ? 6.583 3.218 -39.541 1.00 85.38 190 LEU A O 1
ATOM 1549 N N . ALA A 1 191 ? 4.499 2.564 -39.028 1.00 86.56 191 ALA A N 1
ATOM 1550 C CA . ALA A 1 191 ? 4.523 1.380 -39.884 1.00 86.56 191 ALA A CA 1
ATOM 1551 C C . ALA A 1 191 ? 4.665 1.754 -41.370 1.00 86.56 191 ALA A C 1
ATOM 1553 O O . ALA A 1 191 ? 5.433 1.119 -42.088 1.00 86.56 191 ALA A O 1
ATOM 1554 N N . CYS A 1 192 ? 3.992 2.819 -41.814 1.00 89.00 192 CYS A N 1
ATOM 1555 C CA . CYS A 1 192 ? 4.114 3.342 -43.173 1.00 89.00 192 CYS A CA 1
ATOM 1556 C C . CYS A 1 192 ? 5.518 3.905 -43.445 1.00 89.00 192 CYS A C 1
ATOM 1558 O O . CYS A 1 192 ? 6.095 3.613 -44.488 1.00 89.00 192 CYS A O 1
ATOM 1560 N N . MET A 1 193 ? 6.100 4.645 -42.494 1.00 90.94 193 MET A N 1
ATOM 1561 C CA . MET A 1 193 ? 7.482 5.136 -42.573 1.00 90.94 193 MET A CA 1
ATOM 1562 C C . MET A 1 193 ? 8.490 3.986 -42.653 1.00 90.94 193 MET A C 1
ATOM 1564 O O . MET A 1 193 ? 9.382 4.010 -43.493 1.00 90.94 193 MET A O 1
ATOM 1568 N N . ILE A 1 194 ? 8.330 2.949 -41.826 1.00 89.81 194 ILE A N 1
ATOM 1569 C CA . ILE A 1 194 ? 9.193 1.761 -41.859 1.00 89.81 194 ILE A CA 1
ATOM 1570 C C . ILE A 1 194 ? 9.032 1.022 -43.193 1.00 89.81 194 ILE A C 1
ATOM 1572 O O . ILE A 1 194 ? 10.032 0.648 -43.799 1.00 89.81 194 ILE A O 1
ATOM 1576 N N . SER A 1 195 ? 7.801 0.866 -43.690 1.00 87.56 195 SER A N 1
ATOM 1577 C CA . SER A 1 195 ? 7.538 0.269 -45.004 1.00 87.56 195 SER A CA 1
ATOM 1578 C C . SER A 1 195 ? 8.185 1.067 -46.134 1.00 87.56 195 SER A C 1
ATOM 1580 O O . SER A 1 195 ? 8.750 0.463 -47.040 1.00 87.56 195 SER A O 1
ATOM 1582 N N . ALA A 1 196 ? 8.137 2.401 -46.083 1.00 84.94 196 ALA A N 1
ATOM 1583 C CA . ALA A 1 196 ? 8.756 3.280 -47.072 1.00 84.94 196 ALA A CA 1
ATOM 1584 C C . ALA A 1 196 ? 10.289 3.192 -47.039 1.00 84.94 196 ALA A C 1
ATOM 1586 O O . ALA A 1 196 ? 10.915 3.116 -48.087 1.00 84.94 196 ALA A O 1
ATOM 1587 N N . ILE A 1 197 ? 10.891 3.110 -45.849 1.00 86.75 197 ILE A N 1
ATOM 1588 C CA . ILE A 1 197 ? 12.344 2.944 -45.695 1.00 86.75 197 ILE A CA 1
ATOM 1589 C C . ILE A 1 197 ? 12.790 1.577 -46.220 1.00 86.75 197 ILE A C 1
ATOM 1591 O O . ILE A 1 197 ? 13.746 1.500 -46.985 1.00 86.75 197 ILE A O 1
ATOM 1595 N N . ILE A 1 198 ? 12.089 0.496 -45.857 1.00 85.50 198 ILE A N 1
ATOM 1596 C CA . ILE A 1 198 ? 12.346 -0.847 -46.410 1.00 85.50 198 ILE A CA 1
ATOM 1597 C C . ILE A 1 198 ? 12.176 -0.829 -47.931 1.00 85.50 198 ILE A C 1
ATOM 1599 O O . ILE A 1 198 ? 12.893 -1.532 -48.641 1.00 85.50 198 ILE A O 1
ATOM 1603 N N . THR A 1 199 ? 11.253 0.006 -48.410 1.00 80.94 199 THR A N 1
ATOM 1604 C CA . THR A 1 199 ? 10.952 0.139 -49.823 1.00 80.94 199 THR A CA 1
ATOM 1605 C C . THR A 1 199 ? 12.084 0.766 -50.618 1.00 80.94 199 THR A C 1
ATOM 1607 O O . THR A 1 199 ? 12.611 0.185 -51.563 1.00 80.94 199 THR A O 1
ATOM 1610 N N . ASP A 1 200 ? 12.539 1.913 -50.150 1.00 74.88 200 ASP A N 1
ATOM 1611 C CA . ASP A 1 200 ? 13.685 2.622 -50.705 1.00 74.88 200 ASP A CA 1
ATOM 1612 C C . ASP A 1 200 ? 14.971 1.770 -50.628 1.00 74.88 200 ASP A C 1
ATOM 1614 O O . ASP A 1 200 ? 15.785 1.723 -51.551 1.00 74.88 200 ASP A O 1
ATOM 1618 N N . SER A 1 201 ? 15.100 0.973 -49.561 1.00 70.94 201 SER A N 1
ATOM 1619 C CA . SER A 1 201 ? 16.210 0.030 -49.381 1.00 70.94 201 SER A CA 1
ATOM 1620 C C . SER A 1 201 ? 16.236 -1.089 -50.431 1.00 70.94 201 SER A C 1
ATOM 1622 O O . SER A 1 201 ? 17.320 -1.583 -50.755 1.00 70.94 201 SER A O 1
ATOM 1624 N N . TYR A 1 202 ? 15.077 -1.535 -50.938 1.00 69.12 202 TYR A N 1
ATOM 1625 C CA . TYR A 1 202 ? 15.034 -2.574 -51.973 1.00 69.12 202 TYR A CA 1
ATOM 1626 C C . TYR A 1 202 ? 15.338 -2.015 -53.366 1.00 69.12 202 TYR A C 1
ATOM 1628 O O . TYR A 1 202 ? 15.974 -2.710 -54.160 1.00 69.12 202 TYR A O 1
ATOM 1636 N N . GLU A 1 203 ? 14.947 -0.769 -53.653 1.00 58.88 203 GLU A N 1
ATOM 1637 C CA . GLU A 1 203 ? 15.194 -0.115 -54.949 1.00 58.88 203 GLU A CA 1
ATOM 1638 C C . GLU A 1 203 ? 16.690 0.124 -55.172 1.00 58.88 203 GLU A C 1
ATOM 1640 O O . GLU A 1 203 ? 17.206 -0.121 -56.262 1.00 58.88 203 GLU A O 1
ATOM 1645 N N . LEU A 1 204 ? 17.430 0.469 -54.115 1.00 57.28 204 LEU A N 1
ATOM 1646 C CA . LEU A 1 204 ? 18.882 0.659 -54.183 1.00 57.28 204 LEU A CA 1
ATOM 1647 C C . LEU A 1 204 ? 19.675 -0.639 -54.431 1.00 57.28 204 LEU A C 1
ATOM 1649 O O . LEU A 1 204 ? 20.853 -0.572 -54.785 1.00 57.28 204 LEU A O 1
ATOM 1653 N N . LYS A 1 205 ? 19.066 -1.822 -54.256 1.00 58.31 205 LYS A N 1
ATOM 1654 C CA . LYS A 1 205 ? 19.756 -3.118 -54.400 1.00 58.31 205 LYS A CA 1
ATOM 1655 C C . LYS A 1 205 ? 19.545 -3.799 -55.757 1.00 58.31 205 LYS A C 1
ATOM 1657 O O . LYS A 1 205 ? 20.291 -4.722 -56.081 1.00 58.31 205 LYS A O 1
ATOM 1662 N N . PHE A 1 206 ? 18.597 -3.332 -56.566 1.00 56.69 206 PHE A N 1
ATOM 1663 C CA . PHE A 1 206 ? 18.362 -3.829 -57.923 1.00 56.69 206 PHE A CA 1
ATOM 1664 C C . PHE A 1 206 ? 18.408 -2.668 -58.926 1.00 56.69 206 PHE A C 1
ATOM 1666 O O . PHE A 1 206 ? 17.357 -2.151 -59.305 1.00 56.69 206 PHE A O 1
ATOM 1673 N N . PRO A 1 207 ? 19.598 -2.241 -59.393 1.00 57.97 207 PRO A N 1
ATOM 1674 C CA . PRO A 1 207 ? 19.659 -1.300 -60.501 1.00 57.97 207 PRO A CA 1
ATOM 1675 C C . PRO A 1 207 ? 18.965 -1.925 -61.719 1.00 57.97 207 PRO A C 1
ATOM 1677 O O . PRO A 1 207 ? 19.291 -3.045 -62.120 1.00 57.97 207 PRO A O 1
ATOM 1680 N N . ARG A 1 208 ? 17.991 -1.207 -62.298 1.00 61.28 208 ARG A N 1
ATOM 1681 C CA . ARG A 1 208 ? 17.388 -1.546 -63.596 1.00 61.28 208 ARG A CA 1
ATOM 1682 C C . ARG A 1 208 ? 18.517 -1.753 -64.600 1.00 61.28 208 ARG A C 1
ATOM 1684 O O . ARG A 1 208 ? 19.156 -0.792 -65.016 1.00 61.28 208 ARG A O 1
ATOM 1691 N N . ASN A 1 209 ? 18.747 -3.001 -64.992 1.00 54.59 209 ASN A N 1
ATOM 1692 C CA . ASN A 1 209 ? 19.595 -3.307 -66.129 1.00 54.59 209 ASN A CA 1
ATOM 1693 C C . ASN A 1 209 ? 18.850 -2.837 -67.387 1.00 54.59 209 ASN A C 1
ATOM 1695 O O . ASN A 1 209 ? 17.957 -3.526 -67.877 1.00 54.59 209 ASN A O 1
ATOM 1699 N N . SER A 1 210 ? 19.145 -1.624 -67.853 1.00 58.12 210 SER A N 1
ATOM 1700 C CA . SER A 1 210 ? 18.695 -1.136 -69.154 1.00 58.12 210 SER A CA 1
ATOM 1701 C C . SER A 1 210 ? 19.538 -1.810 -70.234 1.00 58.12 210 SER A C 1
ATOM 1703 O O . SER A 1 210 ? 20.605 -1.323 -70.604 1.00 58.12 210 SER A O 1
ATOM 1705 N N . SER A 1 211 ? 19.075 -2.960 -70.707 1.00 56.47 211 SER A N 1
ATOM 1706 C CA . SER A 1 211 ? 19.530 -3.554 -71.961 1.00 56.47 211 SER A CA 1
ATOM 1707 C C . SER A 1 211 ? 18.573 -3.195 -73.094 1.00 56.47 211 SER A C 1
ATOM 1709 O O . SER A 1 211 ? 17.365 -3.300 -72.887 1.00 56.47 211 SER A O 1
ATOM 1711 N N . SER A 1 212 ? 19.165 -2.936 -74.266 1.00 53.12 212 SER A N 1
ATOM 1712 C CA . SER A 1 212 ? 18.582 -2.638 -75.589 1.00 53.12 212 SER A CA 1
ATOM 1713 C C . SER A 1 212 ? 18.524 -1.120 -75.876 1.00 53.12 212 SER A C 1
ATOM 1715 O O . SER A 1 212 ? 18.028 -0.352 -75.064 1.00 53.12 212 SER A O 1
ATOM 1717 N N . ASP A 1 213 ? 19.113 -0.562 -76.938 1.00 47.84 213 ASP A N 1
ATOM 1718 C CA . ASP A 1 213 ? 19.517 -1.127 -78.227 1.00 47.84 213 ASP A CA 1
ATOM 1719 C C . ASP A 1 213 ? 20.692 -0.344 -78.854 1.00 47.84 213 ASP A C 1
ATOM 1721 O O . ASP A 1 213 ? 20.708 0.885 -78.858 1.00 47.84 213 ASP A O 1
ATOM 1725 N N . HIS A 1 214 ? 21.654 -1.088 -79.409 1.00 48.34 214 HIS A N 1
ATOM 1726 C CA . HIS A 1 214 ? 22.444 -0.693 -80.585 1.00 48.34 214 HIS A CA 1
ATOM 1727 C C . HIS A 1 214 ? 21.576 -0.964 -81.831 1.00 48.34 214 HIS A C 1
ATOM 1729 O O . HIS A 1 214 ? 20.810 -1.931 -81.800 1.00 48.34 214 HIS A O 1
ATOM 1735 N N . PRO A 1 215 ? 21.656 -0.172 -82.915 1.00 53.62 215 PRO A N 1
ATOM 1736 C CA . PRO A 1 215 ? 22.889 0.102 -83.666 1.00 53.62 215 PRO A CA 1
ATOM 1737 C C . PRO A 1 215 ? 23.224 1.583 -83.876 1.00 53.62 215 PRO A C 1
ATOM 1739 O O . PRO A 1 215 ? 22.299 2.416 -83.982 1.00 53.62 215 PRO A O 1
#

pLDDT: mean 73.6, std 13.8, range [41.53, 94.25]